Protein AF-A0AAD8QAE3-F1 (afdb_monomer)

Sequence (260 aa):
MALEFMAIVALFGLAMLAPTPQSHESDNFNANGDCPGKQEYTGQITDVHQPQMAGTPSGSCLHDSDYRRNKPPFKGKVEMRKEEAALNEITTIQSLEGDRFHEDNVCNQCGHFGHWLGDCLFPDDNGYIKGCPIHNAKGHNWDDCPDARNMSLERKILYLILRRRNKPAIQSTQPWIALVKVALQQGSEAYCWGPSVWTREFVLKMTRGPKADHPWLDFNYGRQLISTLPKDPETMDDPGVLVERRLLWNQVHRPFPKET

InterPro domains:
  IPR036875 Zinc finger, CCHC-type superfamily [SSF57756] (101-148)
  IPR059407 Domain of unknown function DUF8363 [PF27939] (104-187)

Radius of gyration: 22.97 Å; Cα contacts (8 Å, |Δi|>4): 376; chains: 1; bounding box: 70×63×57 Å

Solvent-accessible surface area (backbone atoms only — not comparable to full-atom values): 16045 Å² total; per-residue (Å²): 144,87,80,77,72,69,60,77,78,60,74,82,69,82,89,85,89,82,86,84,85,83,88,81,84,86,81,91,80,84,88,85,83,87,84,82,83,91,82,90,84,89,83,86,88,87,83,93,78,87,79,73,84,75,71,80,82,84,67,68,79,61,51,69,28,99,64,69,44,72,56,51,73,47,79,38,32,27,86,70,54,72,72,62,39,60,73,46,42,47,49,62,63,49,60,73,73,45,76,62,44,37,66,84,31,46,11,58,60,37,40,29,35,16,23,36,34,45,65,55,55,56,55,46,94,82,17,22,33,68,27,16,49,51,31,21,28,73,94,44,34,45,80,74,28,68,66,60,68,74,47,53,70,69,58,49,42,40,60,56,36,56,55,16,36,40,23,42,33,67,43,27,73,60,24,67,50,59,56,50,48,53,26,52,76,67,76,45,44,83,73,53,67,54,61,33,38,32,52,43,68,60,40,45,54,42,59,75,43,61,74,93,67,37,62,57,30,62,56,40,69,83,76,56,64,62,82,77,43,72,78,45,81,92,32,56,57,57,57,80,60,47,61,70,39,69,72,48,68,63,53,41,48,76,76,76,80,75,89,126

Foldseek 3Di:
DPPPPVVVVPPPDDDDDDDDDDDDDDDDDDDDDDDDDDDDDDDDDDDDDDDDDDDDPPPWLFDEDCDADLAFLDPTAHDDDQVRQVVLWAALCCLVPNDQQPQQRAQSQRRYGRHYLLQAQDAGSQQARAADSRGSHNVDFLVPDPCNVVDDLLVVLVRQWVSQQLGTGGAAQFQVLVSLVVCVVVVNQVSRDFQTHAASVVSNVQSNDDPVSRCSSHDNHPPDDSVPHDGHPLRGDRSVVNSPDPVSRVSHDDDDPDPD

Secondary structure (DSSP, 8-state):
--SSTTHHHHTT----PPPPP---------------------------------------SSPB-SS--SSSPP-SBPP--HHHHHHT---HHHHHHS-TT-TTPPPTTT--SS--GGG-----TTSSB-SBTTTTBSSS-STT-HHHHH--HHHHHHHHTGGGTTSBPBP-SS-HHHHHHHHHHTT-GGGT-SS-PBPHHHHHHHHHS-GGG-HHHH--TTTS-GGGSPP-GGG-S-HHHHTT-HHHHT----PPPP--

Organism: NCBI:txid681940

pLDDT: mean 79.54, std 26.1, range [28.38, 98.62]

Mean predicted aligned error: 12.38 Å

Structure (mmCIF, N/CA/C/O backbone):
data_AF-A0AAD8QAE3-F1
#
_entry.id   AF-A0AAD8QAE3-F1
#
loop_
_atom_site.group_PDB
_atom_site.id
_atom_site.type_symbol
_atom_site.label_atom_id
_atom_site.label_alt_id
_atom_site.label_comp_id
_atom_site.label_asym_id
_atom_site.label_entity_id
_atom_site.label_seq_id
_atom_site.pdbx_PDB_ins_code
_atom_site.Cartn_x
_atom_site.Cartn_y
_atom_site.Cartn_z
_atom_site.occupancy
_atom_site.B_iso_or_equiv
_atom_site.auth_seq_id
_atom_site.auth_comp_id
_atom_site.auth_asym_id
_atom_site.auth_atom_id
_atom_site.pdbx_PDB_model_num
ATOM 1 N N . MET A 1 1 ? -24.356 19.878 8.132 1.00 42.94 1 MET A N 1
ATOM 2 C CA . MET A 1 1 ? -23.189 19.657 7.248 1.00 42.94 1 MET A CA 1
ATOM 3 C C . MET A 1 1 ? -23.006 18.159 6.992 1.00 42.94 1 MET A C 1
ATOM 5 O O . MET A 1 1 ? -22.024 17.585 7.428 1.00 42.94 1 MET A O 1
ATOM 9 N N . ALA A 1 2 ? -23.983 17.502 6.356 1.00 39.47 2 ALA A N 1
ATOM 10 C CA . ALA A 1 2 ? -24.020 16.035 6.224 1.00 39.47 2 ALA A CA 1
ATOM 11 C C . ALA A 1 2 ? -24.379 15.562 4.800 1.00 39.47 2 ALA A C 1
ATOM 13 O O . ALA A 1 2 ? -24.783 14.422 4.613 1.00 39.47 2 ALA A O 1
ATOM 14 N N . LEU A 1 3 ? -24.261 16.437 3.794 1.00 32.03 3 LEU A N 1
ATOM 15 C CA . LEU A 1 3 ? -24.772 16.177 2.441 1.00 32.03 3 LEU A CA 1
ATOM 16 C C . LEU A 1 3 ? -23.721 16.252 1.319 1.00 32.03 3 LEU A C 1
ATOM 18 O O . LEU A 1 3 ? -24.066 15.965 0.182 1.00 32.03 3 LEU A O 1
ATOM 22 N N . GLU A 1 4 ? -22.443 16.531 1.611 1.00 35.75 4 GLU A N 1
ATOM 23 C CA . GLU A 1 4 ? -21.390 16.578 0.572 1.00 35.75 4 GLU A CA 1
ATOM 24 C C . GLU A 1 4 ? -20.470 15.343 0.506 1.00 35.75 4 GLU A C 1
ATOM 26 O O . GLU A 1 4 ? -19.768 15.162 -0.482 1.00 35.75 4 GLU A O 1
ATOM 31 N N . PHE A 1 5 ? -20.494 14.428 1.484 1.00 41.38 5 PHE A N 1
ATOM 32 C CA . PHE A 1 5 ? -19.512 13.325 1.534 1.00 41.38 5 PHE A CA 1
ATOM 33 C C . PHE A 1 5 ? -19.960 11.986 0.924 1.00 41.38 5 PHE A C 1
ATOM 35 O O . PHE A 1 5 ? -19.138 11.090 0.743 1.00 41.38 5 PHE A O 1
ATOM 42 N N . MET A 1 6 ? -21.225 11.852 0.512 1.00 35.34 6 MET A N 1
ATOM 43 C CA . MET A 1 6 ? -21.704 10.650 -0.195 1.00 35.34 6 MET A CA 1
ATOM 44 C C . MET A 1 6 ? -21.197 10.552 -1.649 1.00 35.34 6 MET A C 1
ATOM 46 O O . MET A 1 6 ? -21.308 9.496 -2.270 1.00 35.34 6 MET A O 1
ATOM 50 N N . ALA A 1 7 ? -20.582 11.609 -2.193 1.00 34.00 7 ALA A N 1
ATOM 51 C CA . ALA A 1 7 ? -20.096 11.624 -3.574 1.00 34.00 7 ALA A CA 1
ATOM 52 C C . ALA A 1 7 ? -18.845 10.752 -3.809 1.00 34.00 7 ALA A C 1
ATOM 54 O O . ALA A 1 7 ? -18.630 10.284 -4.924 1.00 34.00 7 ALA A O 1
ATOM 55 N N . ILE A 1 8 ? -18.038 10.462 -2.780 1.00 38.78 8 ILE A N 1
ATOM 56 C CA . ILE A 1 8 ? -16.779 9.710 -2.961 1.00 38.78 8 ILE A CA 1
ATOM 57 C C . ILE A 1 8 ? -17.012 8.190 -3.027 1.00 38.78 8 ILE A C 1
ATOM 59 O O . ILE A 1 8 ? -16.228 7.471 -3.644 1.00 38.78 8 ILE A O 1
ATOM 63 N N . VAL A 1 9 ? -18.118 7.684 -2.472 1.00 39.97 9 VAL A N 1
ATOM 64 C CA . VAL A 1 9 ? -18.441 6.243 -2.512 1.00 39.97 9 VAL A CA 1
ATOM 65 C C . VAL A 1 9 ? -19.241 5.866 -3.771 1.00 39.97 9 VAL A C 1
ATOM 67 O O . VAL A 1 9 ? -19.164 4.727 -4.223 1.00 39.97 9 VAL A O 1
ATOM 70 N N . ALA A 1 10 ? -19.940 6.817 -4.404 1.00 33.44 10 ALA A N 1
ATOM 71 C CA . ALA A 1 10 ? -20.790 6.562 -5.574 1.00 33.44 10 ALA A CA 1
ATOM 72 C C . ALA A 1 10 ? -20.100 6.745 -6.947 1.00 33.44 10 ALA A C 1
ATOM 74 O O . ALA A 1 10 ? -20.650 6.318 -7.959 1.00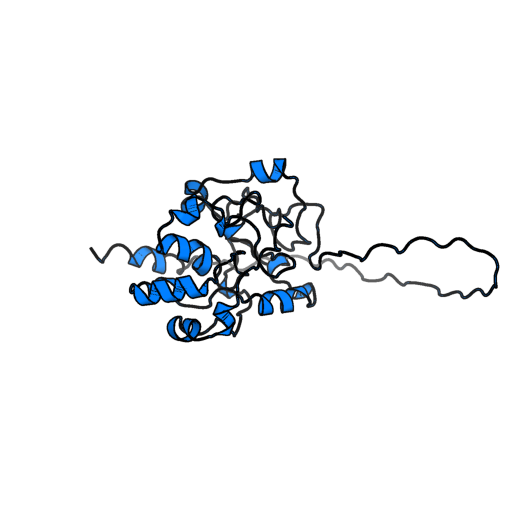 33.44 10 ALA A O 1
ATOM 75 N N . LEU A 1 11 ? -18.896 7.329 -7.018 1.00 35.91 11 LEU A N 1
ATOM 76 C CA . LEU A 1 11 ? -18.216 7.625 -8.294 1.00 35.91 11 LEU A CA 1
ATOM 77 C C . LEU A 1 11 ? -17.369 6.476 -8.879 1.00 35.91 11 LEU A C 1
ATOM 79 O O . LEU A 1 11 ? -16.826 6.622 -9.970 1.00 35.91 11 LEU A O 1
ATOM 83 N N . PHE A 1 12 ? -17.286 5.316 -8.219 1.00 43.34 12 PHE A N 1
ATOM 84 C CA . PHE A 1 12 ? -16.523 4.159 -8.722 1.00 43.34 12 PHE A CA 1
ATOM 85 C C . PHE A 1 12 ? -17.371 3.049 -9.360 1.00 43.34 12 PHE A C 1
ATOM 87 O O . PHE A 1 12 ? -16.855 1.971 -9.654 1.00 43.34 12 PHE A O 1
ATOM 94 N N . GLY A 1 13 ? -18.654 3.292 -9.629 1.00 36.47 13 GLY A N 1
ATOM 95 C CA . GLY A 1 13 ? -19.495 2.291 -10.275 1.00 36.47 13 GLY A CA 1
ATOM 96 C C . GLY A 1 13 ? -20.689 2.878 -11.004 1.00 36.47 13 GLY A C 1
ATOM 97 O O . GLY A 1 13 ? -21.772 2.879 -10.441 1.00 36.47 13 GLY A O 1
ATOM 98 N N . LEU A 1 14 ? -20.509 3.310 -12.258 1.00 31.30 14 LEU A N 1
ATOM 99 C CA . LEU A 1 14 ? -21.490 3.088 -13.329 1.00 31.30 14 LEU A CA 1
ATOM 100 C C . LEU A 1 14 ? -20.904 3.426 -14.720 1.00 31.30 14 LEU A C 1
ATOM 102 O O . LEU A 1 14 ? -20.576 4.570 -15.006 1.00 31.30 14 LEU A O 1
ATOM 106 N N . ALA A 1 15 ? -20.829 2.383 -15.553 1.00 30.94 15 ALA A N 1
ATOM 107 C CA . ALA A 1 15 ? -20.970 2.328 -17.014 1.00 30.94 15 ALA A CA 1
ATOM 108 C C . ALA A 1 15 ? -20.161 3.272 -17.934 1.00 30.94 15 ALA A C 1
ATOM 110 O O . ALA A 1 15 ? -20.470 4.450 -18.047 1.00 30.94 15 ALA A O 1
ATOM 111 N N . MET A 1 16 ? -19.313 2.676 -18.787 1.00 32.19 16 MET A N 1
ATOM 112 C CA . MET A 1 16 ? -19.368 2.923 -20.237 1.00 32.19 16 MET A CA 1
ATOM 113 C C . MET A 1 16 ? -19.104 1.624 -21.014 1.00 32.19 16 MET A C 1
ATOM 115 O O . MET A 1 16 ? -18.322 0.768 -20.604 1.00 32.19 16 MET A O 1
ATOM 119 N N . LEU A 1 17 ? -19.855 1.483 -22.101 1.00 31.64 17 LEU A N 1
ATOM 120 C CA . LEU A 1 17 ? -20.087 0.291 -22.911 1.00 31.64 17 LEU A CA 1
ATOM 121 C C . LEU A 1 17 ? -18.854 -0.124 -23.731 1.00 31.64 17 LEU A C 1
ATOM 123 O O . LEU A 1 17 ? -18.167 0.721 -24.298 1.00 31.64 17 LEU A O 1
ATOM 127 N N . ALA A 1 18 ? -18.628 -1.433 -23.853 1.00 32.09 18 ALA A N 1
ATOM 128 C CA . ALA A 1 18 ? -17.660 -2.012 -24.782 1.00 32.09 18 ALA A CA 1
ATOM 129 C C . ALA A 1 18 ? -18.353 -2.416 -26.100 1.00 32.09 18 ALA A C 1
ATOM 131 O O . ALA A 1 18 ? -19.417 -3.039 -26.041 1.00 32.09 18 ALA A O 1
ATOM 132 N N . PRO A 1 19 ? -17.764 -2.141 -27.278 1.00 31.33 19 PRO A N 1
ATOM 133 C CA . PRO A 1 19 ? -18.126 -2.812 -28.518 1.00 31.33 19 PRO A CA 1
ATOM 134 C C . PRO A 1 19 ? -17.344 -4.127 -28.702 1.00 31.33 19 PRO A C 1
ATOM 136 O O . PRO A 1 19 ? -16.163 -4.231 -28.373 1.00 31.33 19 PRO A O 1
ATOM 139 N N . THR A 1 20 ? -18.042 -5.134 -29.226 1.00 31.39 20 THR A N 1
ATOM 140 C CA . THR A 1 20 ? -17.590 -6.491 -29.586 1.00 31.39 20 THR A CA 1
ATOM 141 C C . THR A 1 20 ? -16.784 -6.538 -30.907 1.00 31.39 20 THR A C 1
ATOM 143 O O . THR A 1 20 ? -16.714 -5.534 -31.615 1.00 31.39 20 THR A O 1
ATOM 146 N N . PRO A 1 21 ? -16.116 -7.673 -31.224 1.00 35.31 21 PRO A N 1
ATOM 147 C CA . PRO A 1 21 ? -14.754 -7.696 -31.762 1.00 35.31 21 PRO A CA 1
ATOM 148 C C . PRO A 1 21 ? -14.669 -7.871 -33.284 1.00 35.31 21 PRO A C 1
ATOM 150 O O . PRO A 1 21 ? -15.588 -8.382 -33.921 1.00 35.31 21 PRO A O 1
ATOM 153 N N . GLN A 1 22 ? -13.494 -7.562 -33.839 1.00 28.38 22 GLN A N 1
ATOM 154 C CA . GLN A 1 22 ? -13.044 -8.106 -35.119 1.00 28.38 22 GLN A CA 1
ATOM 155 C C . GLN A 1 22 ? -11.894 -9.094 -34.893 1.00 28.38 22 GLN A C 1
ATOM 157 O O . GLN A 1 22 ? -10.892 -8.794 -34.248 1.00 28.38 22 GLN A O 1
ATOM 162 N N . SER A 1 23 ? -12.115 -10.296 -35.415 1.00 33.16 23 SER A N 1
ATOM 163 C CA . SER A 1 23 ? -11.164 -11.378 -35.655 1.00 33.16 23 SER A CA 1
ATOM 164 C C . SER A 1 23 ? -9.953 -10.913 -36.463 1.00 33.16 23 SER A C 1
ATOM 166 O O . SER A 1 23 ? -10.143 -10.123 -37.378 1.00 33.16 23 SER A O 1
ATOM 168 N N . HIS A 1 24 ? -8.767 -11.477 -36.218 1.00 30.77 24 HIS A N 1
ATOM 169 C CA . HIS A 1 24 ? -7.988 -12.169 -37.253 1.00 30.77 24 HIS A CA 1
ATOM 170 C C . HIS A 1 24 ? -6.767 -12.897 -36.654 1.00 30.77 24 HIS A C 1
ATOM 172 O O . HIS A 1 24 ? -6.062 -12.376 -35.798 1.00 30.77 24 HIS A O 1
ATOM 178 N N . GLU A 1 25 ? -6.618 -14.122 -37.152 1.00 28.84 25 GLU A N 1
ATOM 179 C CA . GLU A 1 25 ? -5.420 -14.940 -37.363 1.00 28.84 25 GLU A CA 1
ATOM 180 C C . GLU A 1 25 ? -4.505 -15.376 -36.203 1.00 28.84 25 GLU A C 1
ATOM 182 O O . GLU A 1 25 ? -3.774 -14.635 -35.554 1.00 28.84 25 GLU A O 1
ATOM 187 N N . SER A 1 26 ? -4.553 -16.699 -36.046 1.00 32.75 26 SER A N 1
ATOM 188 C CA . SER A 1 26 ? -3.568 -17.626 -35.516 1.00 32.75 26 SER A CA 1
ATOM 189 C C . SER A 1 26 ? -2.172 -17.454 -36.104 1.00 32.75 26 SER A C 1
ATOM 191 O O . SER A 1 26 ? -2.056 -17.360 -37.320 1.00 32.75 26 SER A O 1
ATOM 193 N N . ASP A 1 27 ? -1.147 -17.653 -35.274 1.00 29.70 27 ASP A N 1
ATOM 194 C CA . ASP A 1 27 ? 0.069 -18.327 -35.721 1.00 29.70 27 ASP A CA 1
ATOM 195 C C . ASP A 1 27 ? 0.641 -19.238 -34.630 1.00 29.70 27 ASP A C 1
ATOM 197 O O . ASP A 1 27 ? 0.889 -18.849 -33.486 1.00 29.70 27 ASP A O 1
ATOM 201 N N . ASN A 1 28 ? 0.795 -20.498 -35.033 1.00 31.45 28 ASN A N 1
ATOM 202 C CA . ASN A 1 28 ? 1.407 -21.600 -34.312 1.00 31.45 28 ASN A CA 1
ATOM 203 C C . ASN A 1 28 ? 2.902 -21.345 -34.104 1.00 31.45 28 ASN A C 1
ATOM 205 O O . ASN A 1 28 ? 3.610 -21.085 -35.073 1.00 31.45 28 ASN A O 1
ATOM 209 N N . PHE A 1 29 ? 3.419 -21.591 -32.898 1.00 33.22 29 PHE A N 1
ATOM 210 C CA . PHE A 1 29 ? 4.825 -21.962 -32.745 1.00 33.22 29 PHE A CA 1
ATOM 211 C C . PHE A 1 29 ? 4.981 -23.204 -31.871 1.00 33.22 29 PHE A C 1
ATOM 213 O O . PHE A 1 29 ? 4.569 -23.256 -30.714 1.00 33.22 29 PHE A O 1
ATOM 220 N N . ASN A 1 30 ? 5.567 -24.213 -32.516 1.00 32.50 30 ASN A N 1
ATOM 221 C CA . ASN A 1 30 ? 5.866 -25.545 -32.025 1.00 32.50 30 ASN A CA 1
ATOM 222 C C . ASN A 1 30 ? 6.784 -25.527 -30.800 1.00 32.50 30 ASN A C 1
ATOM 224 O O . ASN A 1 30 ? 7.840 -24.894 -30.799 1.00 32.50 30 ASN A O 1
ATOM 228 N N . ALA A 1 31 ? 6.414 -26.339 -29.815 1.00 32.34 31 ALA A N 1
ATOM 229 C CA . ALA A 1 31 ? 7.330 -26.914 -28.848 1.00 32.34 31 ALA A CA 1
ATOM 230 C C . ALA A 1 31 ? 8.104 -28.053 -29.526 1.00 32.34 31 ALA A C 1
ATOM 232 O O . ALA A 1 31 ? 7.476 -28.929 -30.108 1.00 32.34 31 ALA A O 1
ATOM 233 N N . ASN A 1 32 ? 9.437 -28.020 -29.468 1.00 30.97 32 ASN A N 1
ATOM 234 C CA . ASN A 1 32 ? 10.327 -29.183 -29.546 1.00 30.97 32 ASN A CA 1
ATOM 235 C C . ASN A 1 32 ? 11.740 -28.732 -29.156 1.00 30.97 32 ASN A C 1
ATOM 237 O O . ASN A 1 32 ? 12.295 -27.810 -29.749 1.00 30.97 32 ASN A O 1
ATOM 241 N N . GLY A 1 33 ? 12.305 -29.376 -28.142 1.00 29.34 33 GLY A N 1
ATOM 242 C CA . GLY A 1 33 ? 13.634 -29.084 -27.619 1.00 29.34 33 GLY A CA 1
ATOM 243 C C . GLY A 1 33 ? 14.070 -30.189 -26.671 1.00 29.34 33 GLY A C 1
ATOM 244 O O . GLY A 1 33 ? 14.115 -29.988 -25.461 1.00 29.34 33 GLY A O 1
ATOM 245 N N . ASP A 1 34 ? 14.305 -31.364 -27.250 1.00 29.42 34 ASP A N 1
ATOM 246 C CA . ASP A 1 34 ? 14.853 -32.556 -26.612 1.00 29.42 34 ASP A CA 1
ATOM 247 C C . ASP A 1 34 ? 16.239 -32.303 -25.994 1.00 29.42 34 ASP A C 1
ATOM 249 O O . ASP A 1 34 ? 17.143 -31.760 -26.631 1.00 29.42 34 ASP A O 1
ATOM 253 N N . CYS A 1 35 ? 16.419 -32.768 -24.757 1.00 32.09 35 CYS A N 1
ATOM 254 C CA . CYS A 1 35 ? 17.714 -32.905 -24.089 1.00 32.09 35 CYS A CA 1
ATOM 255 C C . CYS A 1 35 ? 18.322 -34.287 -24.389 1.00 32.09 35 CYS A C 1
ATOM 257 O O . CYS A 1 35 ? 17.655 -35.288 -24.110 1.00 32.09 35 CYS A O 1
ATOM 259 N N . PRO A 1 36 ? 19.596 -34.401 -24.815 1.00 35.41 36 PRO A N 1
ATOM 260 C CA . PRO A 1 36 ? 20.287 -35.683 -24.819 1.00 35.41 36 PRO A CA 1
ATOM 261 C C . PRO A 1 36 ? 21.361 -35.788 -23.723 1.00 35.41 36 PRO A C 1
ATOM 263 O O . PRO A 1 36 ? 22.142 -34.870 -23.493 1.00 35.41 36 PRO A O 1
ATOM 266 N N . GLY A 1 37 ? 21.454 -36.989 -23.142 1.00 30.06 37 GLY A N 1
ATOM 267 C CA . GLY A 1 37 ? 22.746 -37.642 -22.901 1.00 30.06 37 GLY A CA 1
ATOM 268 C C . GLY A 1 37 ? 23.333 -37.578 -21.492 1.00 30.06 37 GLY A C 1
ATOM 269 O O . GLY A 1 37 ? 24.152 -36.721 -21.186 1.00 30.06 37 GLY A O 1
ATOM 270 N N . LYS A 1 38 ? 23.015 -38.592 -20.676 1.00 31.30 38 LY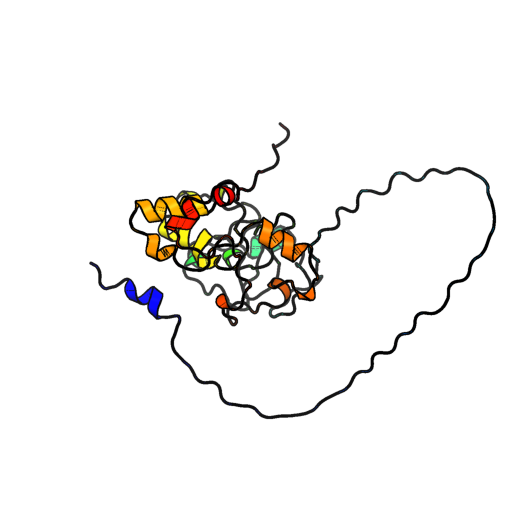S A N 1
ATOM 271 C CA . LYS A 1 38 ? 23.879 -39.068 -19.584 1.00 31.30 38 LYS A CA 1
ATOM 272 C C . LYS A 1 38 ? 25.072 -39.830 -20.175 1.00 31.30 38 LYS A 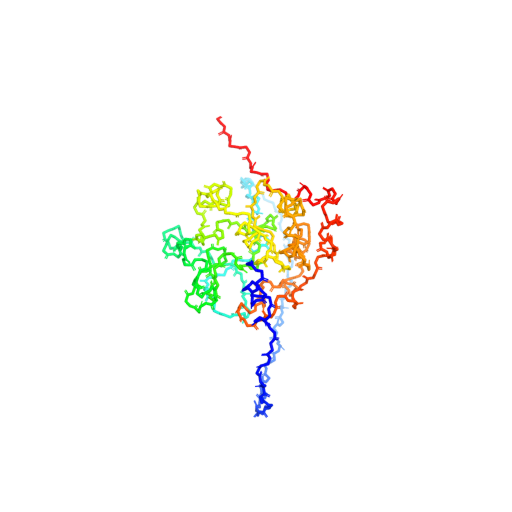C 1
ATOM 274 O O . LYS A 1 38 ? 24.853 -40.727 -20.985 1.00 31.30 38 LYS A O 1
ATOM 279 N N . GLN A 1 39 ? 26.286 -39.564 -19.699 1.00 32.34 39 GLN A N 1
ATOM 280 C CA . GLN A 1 39 ? 27.400 -40.516 -19.747 1.00 32.34 39 GLN A CA 1
ATOM 281 C C . GLN A 1 39 ? 28.150 -40.500 -18.411 1.00 32.34 39 GLN A C 1
ATOM 283 O O . GLN A 1 39 ? 28.575 -39.454 -17.926 1.00 32.34 39 GLN A O 1
ATOM 288 N N . GLU A 1 40 ? 28.252 -41.687 -17.817 1.00 28.39 40 GLU A N 1
ATOM 289 C CA . GLU A 1 40 ? 29.074 -42.015 -16.656 1.00 28.39 40 GLU A CA 1
ATOM 290 C C . GLU A 1 40 ? 30.536 -42.176 -17.090 1.00 28.39 40 GLU A C 1
ATOM 292 O O . GLU A 1 40 ? 30.817 -42.807 -18.110 1.00 28.39 40 GLU A O 1
ATOM 297 N N . TYR A 1 41 ? 31.474 -41.665 -16.290 1.00 29.64 41 TYR A N 1
ATOM 298 C CA . TYR A 1 41 ? 32.867 -42.100 -16.347 1.00 29.64 41 TYR A CA 1
ATOM 299 C C . TYR A 1 41 ? 33.455 -42.169 -14.935 1.00 29.64 41 TYR A C 1
ATOM 301 O O . TYR A 1 41 ? 33.432 -41.205 -14.171 1.00 29.64 41 TYR A O 1
ATOM 309 N N . THR A 1 42 ? 33.948 -43.354 -14.596 1.00 33.91 42 THR A N 1
ATOM 310 C CA . THR A 1 42 ? 34.625 -43.732 -13.353 1.00 33.91 42 THR A CA 1
ATOM 311 C C . THR A 1 42 ? 36.111 -43.367 -13.391 1.00 33.91 42 THR A C 1
ATOM 313 O O . THR A 1 42 ? 36.782 -43.652 -14.381 1.00 33.91 42 THR A O 1
ATOM 316 N N . GLY A 1 43 ? 36.657 -42.849 -12.285 1.00 31.81 43 GLY A N 1
ATOM 317 C CA . GLY A 1 43 ? 38.105 -42.732 -12.062 1.00 31.81 43 GLY A CA 1
ATOM 318 C C . GLY A 1 43 ? 38.442 -42.132 -10.690 1.00 31.81 43 GLY A C 1
ATOM 319 O O . GLY A 1 43 ? 38.012 -41.028 -10.376 1.00 31.81 43 GLY A O 1
ATOM 320 N N . GLN A 1 44 ? 39.176 -42.880 -9.862 1.00 31.55 44 GLN A N 1
ATOM 321 C CA . GLN A 1 44 ? 39.525 -42.574 -8.467 1.00 31.55 44 GLN A CA 1
ATOM 322 C C . GLN A 1 44 ? 40.843 -41.774 -8.307 1.00 31.55 44 GLN A C 1
ATOM 324 O O . GLN A 1 44 ? 41.859 -42.163 -8.867 1.00 31.55 44 GLN A O 1
ATOM 329 N N . ILE A 1 45 ? 40.770 -40.744 -7.443 1.00 33.88 45 ILE A N 1
ATOM 330 C CA . ILE A 1 45 ? 41.658 -40.336 -6.314 1.00 33.88 45 ILE A CA 1
ATOM 331 C C . ILE A 1 45 ? 43.126 -39.912 -6.591 1.00 33.88 45 ILE A C 1
ATOM 333 O O . ILE A 1 45 ? 43.947 -40.754 -6.919 1.00 33.88 45 ILE A O 1
ATOM 337 N N . THR A 1 46 ? 43.475 -38.641 -6.292 1.00 31.20 46 THR A N 1
ATOM 338 C CA . THR A 1 46 ? 44.268 -38.193 -5.102 1.00 31.20 46 THR A CA 1
ATOM 339 C C . THR A 1 46 ? 44.435 -36.657 -5.034 1.00 31.20 46 THR A C 1
ATOM 341 O O . THR A 1 46 ? 44.669 -36.012 -6.049 1.00 31.20 46 THR A O 1
ATOM 344 N N . ASP A 1 47 ? 44.391 -36.150 -3.794 1.00 29.00 47 ASP A N 1
ATOM 345 C CA . ASP A 1 47 ? 44.957 -34.916 -3.207 1.00 29.00 47 ASP A CA 1
ATOM 346 C C . ASP A 1 47 ? 44.287 -33.518 -3.273 1.00 29.00 47 ASP A C 1
ATOM 348 O O . ASP A 1 47 ? 44.409 -32.740 -4.212 1.00 29.00 47 ASP A O 1
ATOM 352 N N . VAL A 1 48 ? 43.660 -33.200 -2.127 1.00 35.38 48 VAL A N 1
ATOM 353 C CA . VAL A 1 48 ? 43.791 -31.999 -1.271 1.00 35.38 48 VAL A CA 1
ATOM 354 C C . VAL A 1 48 ? 43.886 -30.619 -1.943 1.00 35.38 48 VAL A C 1
ATOM 356 O O . VAL A 1 48 ? 44.948 -30.011 -2.063 1.00 35.38 48 VAL A O 1
ATOM 359 N N . HIS A 1 49 ? 42.717 -30.013 -2.136 1.00 31.53 49 HIS A N 1
ATOM 360 C CA . HIS A 1 49 ? 42.499 -28.611 -1.776 1.00 31.53 49 HIS A CA 1
ATOM 361 C C . HIS A 1 49 ? 41.045 -28.457 -1.336 1.00 31.53 49 HIS A C 1
ATOM 363 O O . HIS A 1 49 ? 40.141 -28.811 -2.083 1.00 31.53 49 HIS A O 1
ATOM 369 N N . GLN A 1 50 ? 40.820 -28.001 -0.106 1.00 38.62 50 GLN A N 1
ATOM 370 C CA . GLN A 1 50 ? 39.493 -27.771 0.460 1.00 38.62 50 GLN A CA 1
ATOM 371 C C . GLN A 1 50 ? 39.022 -26.375 0.022 1.00 38.62 50 GLN A C 1
ATOM 373 O O . GLN A 1 50 ? 39.572 -25.390 0.520 1.00 38.62 50 GLN A O 1
ATOM 378 N N . PRO A 1 51 ? 38.038 -26.228 -0.887 1.00 35.31 51 PRO A N 1
ATOM 379 C CA . PRO A 1 51 ? 37.469 -24.928 -1.170 1.00 35.31 51 PRO A CA 1
ATOM 380 C C . PRO A 1 51 ? 36.428 -24.632 -0.098 1.00 35.31 51 PRO A C 1
ATOM 382 O O . PRO A 1 51 ? 35.575 -25.455 0.241 1.00 35.31 51 PRO A O 1
ATOM 385 N N . GLN A 1 52 ? 36.569 -23.433 0.444 1.00 34.72 52 GLN A N 1
ATOM 386 C CA . GLN A 1 52 ? 35.709 -22.789 1.418 1.00 34.72 52 GLN A CA 1
ATOM 387 C C . GLN A 1 52 ? 34.221 -22.988 1.109 1.00 34.72 52 GLN A C 1
ATOM 389 O O . GLN A 1 52 ? 33.794 -22.968 -0.044 1.00 34.72 52 GLN A O 1
ATOM 394 N N . MET A 1 53 ? 33.450 -23.140 2.187 1.00 34.19 53 MET A N 1
ATOM 395 C CA . MET A 1 53 ? 31.990 -23.154 2.209 1.00 34.19 53 MET A CA 1
ATOM 396 C C . MET A 1 53 ? 31.440 -22.037 1.315 1.00 34.19 53 MET A C 1
ATOM 398 O O . MET A 1 53 ? 31.505 -20.858 1.667 1.00 34.19 53 MET A O 1
ATOM 402 N N . ALA A 1 54 ? 30.921 -22.421 0.149 1.00 36.34 54 ALA A N 1
ATOM 403 C CA . ALA A 1 54 ? 30.164 -21.532 -0.710 1.00 36.34 54 ALA A CA 1
ATOM 404 C C . ALA A 1 54 ? 28.952 -21.031 0.082 1.00 36.34 54 ALA A C 1
ATOM 406 O O . ALA A 1 54 ? 28.238 -21.817 0.711 1.00 36.34 54 ALA A O 1
ATOM 407 N N . GLY A 1 55 ? 28.792 -19.708 0.095 1.00 35.62 55 GLY A N 1
ATOM 408 C CA . GLY A 1 55 ? 27.796 -19.007 0.885 1.00 35.62 55 GLY A CA 1
ATOM 409 C C . GLY A 1 55 ? 26.395 -19.581 0.713 1.00 35.62 55 GLY A C 1
ATOM 410 O O . GLY A 1 55 ? 26.006 -20.048 -0.357 1.00 35.62 55 GLY A O 1
ATOM 411 N N . THR A 1 56 ? 25.627 -19.514 1.796 1.00 29.83 56 THR A N 1
ATOM 412 C CA . THR A 1 56 ? 24.173 -19.664 1.775 1.00 29.83 56 THR A CA 1
ATOM 413 C C . THR A 1 56 ? 23.601 -18.932 0.559 1.00 29.83 56 THR A C 1
ATOM 415 O O . THR A 1 56 ? 23.855 -17.729 0.430 1.00 29.83 56 THR A O 1
ATOM 418 N N . PRO A 1 57 ? 22.823 -19.597 -0.316 1.00 36.12 57 PRO A N 1
ATOM 419 C CA . PRO A 1 57 ? 22.079 -18.895 -1.338 1.00 36.12 57 PRO A CA 1
ATOM 420 C C . PRO A 1 57 ? 21.044 -18.046 -0.606 1.00 36.12 57 PRO A C 1
ATOM 422 O O . PRO A 1 57 ? 19.977 -18.521 -0.223 1.00 36.12 57 PRO A O 1
ATOM 425 N N . SER A 1 58 ? 21.366 -16.773 -0.399 1.00 41.19 58 SER A N 1
ATOM 426 C CA . SER A 1 58 ? 20.391 -15.732 -0.089 1.00 41.19 58 SER A CA 1
ATOM 427 C C . SER A 1 58 ? 19.604 -15.428 -1.368 1.00 41.19 58 SER A C 1
ATOM 429 O O . SER A 1 58 ? 19.601 -14.304 -1.860 1.00 41.19 58 SER A O 1
ATOM 431 N N . GLY A 1 59 ? 19.018 -16.461 -1.976 1.00 49.97 59 GLY A N 1
ATOM 432 C CA . GLY A 1 59 ? 18.172 -16.320 -3.147 1.00 49.97 59 GLY A CA 1
ATOM 433 C C . GLY A 1 59 ? 16.850 -15.725 -2.697 1.00 49.97 59 GLY A C 1
ATOM 434 O O . GLY A 1 59 ? 16.096 -16.388 -1.985 1.00 49.97 59 GLY A O 1
ATOM 435 N N . SER A 1 60 ? 16.590 -14.476 -3.084 1.00 63.94 60 SER A N 1
ATOM 436 C CA . SER A 1 60 ? 15.262 -13.873 -2.966 1.00 63.94 60 SER A CA 1
ATOM 437 C C . SER A 1 60 ? 14.224 -14.842 -3.541 1.00 63.94 60 SER A C 1
ATOM 439 O O . SER A 1 60 ? 14.404 -15.401 -4.627 1.00 63.94 60 SER A O 1
ATOM 441 N N . CYS A 1 61 ? 13.134 -15.067 -2.805 1.00 62.31 61 CYS A N 1
ATOM 442 C CA . CYS A 1 61 ? 12.023 -15.884 -3.301 1.00 62.31 61 CYS A CA 1
ATOM 443 C C . CYS A 1 61 ? 11.225 -15.153 -4.392 1.00 62.31 61 CYS A C 1
ATOM 445 O O . CYS A 1 61 ? 10.452 -15.763 -5.130 1.00 62.31 61 CYS A O 1
ATOM 447 N N . LEU A 1 62 ? 11.452 -13.846 -4.512 1.00 67.00 62 LEU A N 1
ATOM 448 C CA . LEU A 1 62 ? 10.909 -12.978 -5.536 1.00 67.00 62 LEU A CA 1
ATOM 449 C C . LEU A 1 62 ? 11.921 -12.831 -6.672 1.00 67.00 62 LEU A C 1
ATOM 451 O O . LEU A 1 62 ? 13.120 -12.694 -6.444 1.00 67.00 62 LEU A O 1
ATOM 455 N N . HIS A 1 63 ? 11.435 -12.866 -7.906 1.00 75.25 63 HIS A N 1
ATOM 456 C CA . HIS A 1 63 ? 12.297 -12.735 -9.078 1.00 75.25 63 HIS A CA 1
ATOM 457 C C . HIS A 1 63 ? 12.700 -11.291 -9.302 1.00 75.25 63 HIS A C 1
ATOM 459 O O . HIS A 1 63 ? 11.869 -10.397 -9.135 1.00 75.25 63 HIS A O 1
ATOM 465 N N . ASP A 1 64 ? 13.925 -11.105 -9.773 1.00 79.12 64 ASP A N 1
ATOM 466 C CA . ASP A 1 64 ? 14.390 -9.847 -10.335 1.00 79.12 64 ASP A CA 1
ATOM 467 C C . ASP A 1 64 ? 14.245 -9.867 -11.867 1.00 79.12 64 ASP A C 1
ATOM 469 O O . ASP A 1 64 ? 14.134 -10.924 -12.497 1.00 79.12 64 ASP A O 1
ATOM 473 N N . SER A 1 65 ? 14.162 -8.685 -12.466 1.00 83.75 65 SER A N 1
ATOM 474 C CA . SER A 1 65 ? 13.978 -8.449 -13.896 1.00 83.75 65 SER A CA 1
ATOM 475 C C . SER A 1 65 ? 14.844 -7.275 -14.330 1.00 83.75 65 SER A C 1
ATOM 477 O O . SER A 1 65 ? 14.809 -6.216 -13.708 1.00 83.75 65 SER A O 1
ATOM 479 N N . ASP A 1 66 ? 15.532 -7.423 -15.460 1.00 81.88 66 ASP A N 1
ATOM 480 C CA . ASP A 1 66 ? 16.483 -6.415 -15.951 1.00 81.88 66 ASP A CA 1
ATOM 481 C C . ASP A 1 66 ? 15.811 -5.175 -16.561 1.00 81.88 66 ASP A C 1
ATOM 483 O O . ASP A 1 66 ? 16.470 -4.186 -16.873 1.00 81.88 66 ASP A O 1
ATOM 487 N N . TYR A 1 67 ? 14.494 -5.216 -16.783 1.00 87.69 67 TYR A N 1
ATOM 488 C CA . TYR A 1 67 ? 13.773 -4.144 -17.463 1.00 87.69 67 TYR A CA 1
ATOM 489 C C . TYR A 1 67 ? 12.412 -3.833 -16.854 1.00 87.69 67 TYR A C 1
ATOM 491 O O . TYR A 1 67 ? 11.656 -4.709 -16.415 1.00 87.69 67 TYR A O 1
ATOM 499 N N . ARG A 1 68 ? 12.089 -2.538 -16.897 1.00 93.31 68 ARG A N 1
ATOM 500 C CA . ARG A 1 68 ? 10.805 -1.978 -16.485 1.00 93.31 68 ARG A CA 1
ATOM 501 C C . ARG A 1 68 ? 9.733 -2.259 -17.527 1.00 93.31 68 ARG A C 1
ATOM 503 O O . ARG A 1 68 ? 9.988 -2.276 -18.727 1.00 93.31 68 ARG A O 1
ATOM 510 N N . ARG A 1 69 ? 8.509 -2.462 -17.052 1.00 93.88 69 ARG A N 1
ATOM 511 C CA . ARG A 1 69 ? 7.323 -2.696 -17.874 1.00 93.88 69 ARG A CA 1
ATOM 512 C C . ARG A 1 69 ? 6.218 -1.755 -17.419 1.00 93.88 69 ARG A C 1
ATOM 514 O O . ARG A 1 69 ? 6.142 -1.422 -16.240 1.00 93.88 69 ARG A O 1
ATOM 521 N N . ASN A 1 70 ? 5.369 -1.362 -18.357 1.00 92.00 70 ASN A N 1
ATOM 522 C CA . ASN A 1 70 ? 4.167 -0.560 -18.120 1.00 92.00 70 ASN A CA 1
ATOM 523 C C . ASN A 1 70 ? 2.881 -1.395 -18.096 1.00 92.00 70 ASN A C 1
ATOM 525 O O . ASN A 1 70 ? 1.816 -0.877 -17.782 1.00 92.00 70 ASN A O 1
ATOM 529 N N . LYS A 1 71 ? 2.971 -2.691 -18.412 1.00 92.12 71 LYS A N 1
ATOM 530 C CA . LYS A 1 71 ? 1.853 -3.631 -18.365 1.00 92.12 71 LYS A CA 1
ATOM 531 C C . LYS A 1 71 ? 2.327 -5.052 -18.043 1.00 92.12 71 LYS A C 1
ATOM 533 O O . LYS A 1 71 ? 3.479 -5.385 -18.354 1.00 92.12 71 LYS A O 1
ATOM 538 N N . PRO A 1 72 ? 1.452 -5.886 -17.457 1.00 91.69 72 PRO A N 1
ATOM 539 C CA . PRO A 1 72 ? 1.728 -7.302 -17.257 1.00 91.69 72 PRO A CA 1
ATOM 540 C C . PRO A 1 72 ? 1.918 -8.061 -18.592 1.00 91.69 72 PRO A C 1
ATOM 542 O O . PRO A 1 72 ? 1.515 -7.562 -19.649 1.00 91.69 72 PRO A O 1
ATOM 545 N N . PRO A 1 73 ? 2.527 -9.262 -18.573 1.00 93.25 73 PRO A N 1
ATOM 546 C CA . PRO A 1 73 ? 3.071 -9.922 -17.388 1.00 93.25 73 PRO A CA 1
ATOM 547 C C . PRO A 1 73 ? 4.356 -9.236 -16.912 1.00 93.25 73 PRO A C 1
ATOM 549 O O . PRO A 1 73 ? 5.263 -8.954 -17.699 1.00 93.25 73 PRO A O 1
ATOM 552 N N . PHE A 1 74 ? 4.448 -8.948 -15.624 1.00 92.56 74 PHE A N 1
ATOM 553 C CA . PHE A 1 74 ? 5.676 -8.544 -14.960 1.00 92.56 74 PHE A CA 1
ATOM 554 C C . PHE A 1 74 ? 6.523 -9.799 -14.729 1.00 92.56 74 PHE A C 1
ATOM 556 O O . PHE A 1 74 ? 5.996 -10.853 -14.391 1.00 92.56 74 PHE A O 1
ATOM 563 N N . LYS A 1 75 ? 7.836 -9.728 -14.971 1.00 89.69 75 LYS A N 1
ATOM 564 C CA . LYS A 1 75 ? 8.729 -10.899 -14.848 1.00 89.69 75 LYS A CA 1
ATOM 565 C C . LYS A 1 75 ? 9.410 -11.006 -13.482 1.00 89.69 75 LYS A C 1
ATOM 567 O O . LYS A 1 75 ? 9.987 -12.042 -13.169 1.00 89.69 75 LYS A O 1
ATOM 572 N N . GLY A 1 76 ? 9.341 -9.944 -12.689 1.00 92.88 76 GLY A N 1
ATOM 573 C CA . GLY A 1 76 ? 10.089 -9.779 -11.453 1.00 92.88 76 GLY A CA 1
ATOM 574 C C . GLY A 1 76 ? 10.135 -8.309 -11.054 1.00 92.88 76 GLY A C 1
ATOM 575 O O . GLY A 1 76 ? 9.630 -7.463 -11.787 1.00 92.88 76 GLY A O 1
ATOM 576 N N . LYS A 1 77 ? 10.746 -7.997 -9.915 1.00 94.06 77 LYS A N 1
ATOM 577 C CA . LYS A 1 77 ? 11.065 -6.620 -9.539 1.00 94.06 77 LYS A CA 1
ATOM 578 C C . LYS A 1 77 ? 12.228 -6.110 -10.371 1.00 94.06 77 LYS A C 1
ATOM 580 O O . LYS A 1 77 ? 13.137 -6.857 -10.697 1.00 94.06 77 LYS A O 1
ATOM 585 N N . VAL A 1 78 ? 12.220 -4.824 -10.677 1.00 94.88 78 VAL A N 1
ATOM 586 C CA . VAL A 1 78 ? 13.378 -4.163 -11.272 1.00 94.88 78 VAL A CA 1
ATOM 587 C C . VAL A 1 78 ? 14.216 -3.585 -10.152 1.00 94.88 78 VAL A C 1
ATOM 589 O O . VAL A 1 78 ? 13.719 -2.797 -9.339 1.00 94.88 78 VAL A O 1
ATOM 592 N N . GLU A 1 79 ? 15.478 -3.998 -10.099 1.00 90.94 79 GLU A N 1
ATOM 593 C CA . GLU A 1 79 ? 16.441 -3.406 -9.185 1.00 90.94 79 GLU A CA 1
ATOM 594 C C . GLU A 1 79 ? 16.657 -1.937 -9.560 1.00 90.94 79 GLU A C 1
ATOM 596 O O . GLU A 1 79 ? 16.780 -1.580 -10.731 1.00 90.94 79 GLU A O 1
ATOM 601 N N . MET A 1 80 ? 16.660 -1.069 -8.552 1.00 91.50 80 MET A N 1
ATOM 602 C CA . MET A 1 80 ? 16.769 0.369 -8.744 1.00 91.50 80 MET A CA 1
ATOM 603 C C . MET A 1 80 ? 17.870 0.918 -7.853 1.00 91.50 80 MET A C 1
ATOM 605 O O . MET A 1 80 ? 17.894 0.649 -6.647 1.00 91.50 80 MET A O 1
ATOM 609 N N . ARG A 1 81 ? 18.763 1.720 -8.441 1.00 92.56 81 ARG A N 1
ATOM 610 C CA . ARG A 1 81 ? 19.798 2.423 -7.676 1.00 92.56 81 ARG A CA 1
ATOM 611 C C . ARG A 1 81 ? 19.163 3.467 -6.760 1.00 92.56 81 ARG A C 1
ATOM 613 O O . ARG A 1 81 ? 18.075 3.969 -7.035 1.00 92.56 81 ARG A O 1
ATOM 620 N N . LYS A 1 82 ? 19.847 3.820 -5.671 1.00 93.75 82 LYS A N 1
ATOM 621 C CA . LYS A 1 82 ? 19.326 4.777 -4.680 1.00 93.75 82 LYS A CA 1
ATOM 622 C C . LYS A 1 82 ? 19.049 6.150 -5.291 1.00 93.75 82 LYS A C 1
ATOM 624 O O . LYS A 1 82 ? 18.028 6.752 -4.985 1.00 93.75 82 LYS A O 1
ATOM 629 N N . GLU A 1 83 ? 19.929 6.612 -6.172 1.00 95.06 83 GLU A N 1
ATOM 630 C CA . GLU A 1 83 ? 19.817 7.906 -6.847 1.00 95.06 83 GLU A CA 1
ATOM 631 C C . GLU A 1 83 ? 18.612 7.920 -7.790 1.00 95.06 83 GLU A C 1
ATOM 633 O O . GLU A 1 83 ? 17.854 8.881 -7.833 1.00 95.06 83 GLU A O 1
ATOM 638 N N . GLU A 1 84 ? 18.398 6.816 -8.503 1.00 94.12 84 GLU A N 1
ATOM 639 C CA . GLU A 1 84 ? 17.249 6.633 -9.386 1.00 94.12 84 GLU A CA 1
ATOM 640 C C . GLU A 1 84 ? 15.938 6.546 -8.599 1.00 94.12 84 GLU A C 1
ATOM 642 O O . GLU A 1 84 ? 14.946 7.141 -9.009 1.00 94.12 84 GLU A O 1
ATOM 647 N N . ALA A 1 85 ? 15.931 5.866 -7.448 1.00 95.38 85 ALA A N 1
ATOM 648 C CA . ALA A 1 85 ? 14.774 5.825 -6.560 1.00 95.38 85 ALA A CA 1
ATOM 649 C C . ALA A 1 85 ? 14.419 7.219 -6.031 1.00 95.38 85 ALA A C 1
ATOM 651 O O . ALA A 1 85 ? 13.244 7.582 -6.050 1.00 95.38 85 ALA A O 1
ATOM 652 N N . ALA A 1 86 ? 15.415 8.021 -5.644 1.00 96.25 86 ALA A N 1
ATOM 653 C CA . ALA A 1 86 ? 15.202 9.389 -5.175 1.00 96.25 86 ALA A CA 1
ATOM 654 C C . ALA A 1 86 ? 14.520 10.280 -6.232 1.00 96.25 86 ALA A C 1
ATOM 656 O O . ALA A 1 86 ? 13.682 11.105 -5.884 1.00 96.25 86 ALA A O 1
ATOM 657 N N . LEU A 1 87 ? 14.813 10.079 -7.524 1.00 96.81 87 LEU A N 1
ATOM 658 C CA . LEU A 1 87 ? 14.161 10.817 -8.617 1.00 96.81 87 LEU A CA 1
ATOM 659 C C . LEU A 1 87 ? 12.673 10.476 -8.792 1.00 96.81 87 LEU A C 1
ATOM 661 O O . LEU A 1 87 ? 11.938 11.272 -9.369 1.00 96.81 87 LEU A O 1
ATOM 665 N N . ASN A 1 88 ? 12.228 9.312 -8.309 1.00 97.56 88 ASN A N 1
ATOM 666 C CA . ASN A 1 88 ? 10.829 8.878 -8.397 1.00 97.56 88 ASN A CA 1
ATOM 667 C C . ASN A 1 88 ? 10.039 9.170 -7.111 1.00 97.56 88 ASN A C 1
ATOM 669 O O . ASN A 1 88 ? 8.863 8.806 -7.024 1.00 97.56 88 ASN A O 1
ATOM 673 N N . GLU A 1 89 ? 10.665 9.763 -6.092 1.00 98.25 89 GLU A N 1
ATOM 674 C CA . GLU A 1 89 ? 9.952 10.183 -4.890 1.00 98.25 89 GLU A CA 1
ATOM 675 C C . GLU A 1 89 ? 8.970 11.312 -5.213 1.00 98.25 89 GLU A C 1
ATOM 677 O O . GLU A 1 89 ? 9.183 12.137 -6.101 1.00 98.25 89 GLU A O 1
ATOM 682 N N . ILE A 1 90 ? 7.863 11.333 -4.482 1.00 98.56 90 ILE A N 1
ATOM 683 C CA . ILE A 1 90 ? 6.777 12.291 -4.674 1.00 98.56 90 ILE A CA 1
ATOM 684 C C . ILE A 1 90 ? 6.465 13.003 -3.365 1.00 98.56 90 ILE A C 1
ATOM 686 O O . ILE A 1 90 ? 6.750 12.517 -2.272 1.00 98.56 90 ILE A O 1
ATOM 690 N N . THR A 1 91 ? 5.818 14.153 -3.472 1.00 98.25 91 THR A N 1
ATOM 691 C CA . THR A 1 91 ? 5.290 14.882 -2.318 1.00 98.25 91 THR A CA 1
ATOM 692 C C . THR A 1 91 ? 3.980 14.269 -1.817 1.00 98.25 91 THR A C 1
ATOM 694 O O . THR A 1 91 ? 3.248 13.603 -2.554 1.00 98.25 91 THR A O 1
ATOM 697 N N . THR A 1 92 ? 3.620 14.567 -0.566 1.00 97.62 92 THR A N 1
ATOM 698 C CA . THR A 1 92 ? 2.312 14.201 0.001 1.00 97.62 92 THR A CA 1
ATOM 699 C C . THR A 1 92 ? 1.137 14.708 -0.838 1.00 97.62 92 THR A C 1
ATOM 701 O O . THR A 1 92 ? 0.158 13.982 -1.002 1.00 97.62 92 THR A O 1
ATOM 704 N N . ILE A 1 93 ? 1.235 15.916 -1.406 1.00 97.44 93 ILE A N 1
ATOM 705 C CA . ILE A 1 93 ? 0.181 16.492 -2.257 1.00 97.44 93 ILE A CA 1
ATOM 706 C C . ILE A 1 93 ? 0.023 15.659 -3.531 1.00 97.44 93 ILE A C 1
ATOM 708 O O . ILE A 1 93 ? -1.082 15.211 -3.827 1.00 97.44 93 ILE A O 1
ATOM 712 N N . GLN A 1 94 ? 1.122 15.350 -4.228 1.00 98.00 94 GLN A N 1
ATOM 713 C CA . GLN A 1 94 ? 1.083 14.486 -5.415 1.00 98.00 94 GLN A CA 1
ATOM 714 C C . GLN A 1 94 ? 0.464 13.117 -5.106 1.00 98.00 94 GLN A C 1
ATOM 716 O O . GLN A 1 94 ? -0.354 12.628 -5.875 1.00 98.00 94 GLN A O 1
ATOM 721 N N . SER A 1 95 ? 0.784 12.516 -3.960 1.00 97.31 95 SER A N 1
ATOM 722 C CA . SER A 1 95 ? 0.246 11.204 -3.569 1.00 97.31 95 SER A CA 1
ATOM 723 C C . SER A 1 95 ? -1.249 11.206 -3.215 1.00 97.31 95 SER A C 1
ATOM 725 O O . SER A 1 95 ? -1.948 10.187 -3.348 1.00 97.31 95 SER A O 1
ATOM 727 N N . LEU A 1 96 ? -1.758 12.343 -2.735 1.00 95.69 96 LEU A N 1
ATOM 728 C CA . LEU A 1 96 ? -3.165 12.526 -2.385 1.00 95.69 96 LEU A CA 1
ATOM 729 C C . LEU A 1 96 ? -4.020 12.901 -3.598 1.00 95.69 96 LEU A C 1
ATOM 731 O O . LEU A 1 96 ? -5.115 12.360 -3.737 1.00 95.69 96 LEU A O 1
ATOM 735 N N . GLU A 1 97 ? -3.518 13.799 -4.441 1.00 95.50 97 GLU A N 1
ATOM 736 C CA . GLU A 1 97 ? -4.308 14.505 -5.458 1.00 95.50 97 GLU A CA 1
ATOM 737 C C . GLU A 1 97 ? -3.906 14.153 -6.895 1.00 95.50 97 GLU A C 1
ATOM 739 O O . GLU A 1 97 ? -4.688 14.357 -7.819 1.00 95.50 97 GLU A O 1
ATOM 744 N N . GLY A 1 98 ? -2.701 13.620 -7.098 1.00 95.62 98 GLY A N 1
ATOM 745 C CA . GLY A 1 98 ? -2.203 13.244 -8.416 1.00 95.62 98 GLY A CA 1
ATOM 746 C C . GLY A 1 98 ? -2.850 11.976 -8.971 1.00 95.62 98 GLY A C 1
ATOM 747 O O . GLY A 1 98 ? -3.414 11.154 -8.239 1.00 95.62 98 GLY A O 1
ATOM 748 N N . ASP A 1 99 ? -2.716 11.787 -10.285 1.00 97.00 99 ASP A N 1
ATOM 749 C CA . ASP A 1 99 ? -3.096 10.536 -10.934 1.00 97.00 99 ASP A CA 1
ATOM 750 C C . ASP A 1 99 ? -2.132 9.420 -10.517 1.00 97.00 99 ASP A C 1
ATOM 752 O O . ASP A 1 99 ? -1.016 9.291 -11.020 1.00 97.00 99 ASP A O 1
ATOM 756 N N . ARG A 1 100 ? -2.584 8.594 -9.574 1.00 96.19 100 ARG A N 1
ATOM 757 C CA . ARG A 1 100 ? -1.800 7.498 -8.990 1.00 96.19 100 ARG A CA 1
ATOM 758 C C . ARG A 1 100 ? -1.502 6.375 -9.974 1.00 96.19 100 ARG A C 1
ATOM 760 O O . ARG A 1 100 ? -0.630 5.561 -9.677 1.00 96.19 100 ARG A O 1
ATOM 767 N N . PHE A 1 101 ? -2.197 6.328 -11.111 1.00 97.19 101 PHE A N 1
ATOM 768 C CA . PHE A 1 101 ? -2.049 5.297 -12.136 1.00 97.19 101 PHE A CA 1
ATOM 769 C C . PHE A 1 101 ? -1.573 5.854 -13.483 1.00 97.19 101 PHE A C 1
ATOM 771 O O . PHE A 1 101 ? -1.696 5.173 -14.502 1.00 97.19 101 PHE A O 1
ATOM 778 N N . HIS A 1 102 ? -1.003 7.063 -13.486 1.00 97.12 102 HIS A N 1
ATOM 779 C CA . HIS A 1 102 ? -0.395 7.642 -14.678 1.00 97.12 102 HIS A CA 1
ATOM 780 C C . HIS A 1 102 ? 0.705 6.723 -15.227 1.00 97.12 102 HIS A C 1
ATOM 782 O O . HIS A 1 102 ? 1.470 6.130 -14.461 1.00 97.12 102 HIS A O 1
ATOM 788 N N . GLU A 1 103 ? 0.810 6.606 -16.552 1.00 95.94 103 GLU A N 1
ATOM 789 C CA . GLU A 1 103 ? 1.726 5.658 -17.200 1.00 95.94 103 GLU A CA 1
ATOM 790 C C . GLU A 1 103 ? 3.205 5.936 -16.899 1.00 95.94 103 GLU A C 1
ATOM 792 O O . GLU A 1 103 ? 3.983 4.994 -16.768 1.00 95.94 103 GLU A O 1
ATOM 797 N N . ASP A 1 104 ? 3.566 7.197 -16.668 1.00 96.25 104 ASP A N 1
ATOM 798 C CA . ASP A 1 104 ? 4.930 7.601 -16.296 1.00 96.25 104 ASP A CA 1
ATOM 799 C C . ASP A 1 104 ? 5.273 7.371 -14.815 1.00 96.25 104 ASP A C 1
ATOM 801 O O . ASP A 1 104 ? 6.432 7.500 -14.418 1.00 96.25 104 ASP A O 1
ATOM 805 N N . ASN A 1 105 ? 4.298 7.017 -13.971 1.00 98.06 105 ASN A N 1
ATOM 806 C CA . ASN A 1 105 ? 4.561 6.785 -12.553 1.00 98.06 105 ASN A CA 1
ATOM 807 C C . ASN A 1 105 ? 5.441 5.554 -12.365 1.00 98.06 105 ASN A C 1
ATOM 809 O O . ASN A 1 105 ? 5.047 4.447 -12.724 1.00 98.06 105 ASN A O 1
ATOM 813 N N . VAL A 1 106 ? 6.593 5.725 -11.722 1.00 98.06 106 VAL A N 1
ATOM 814 C CA . VAL A 1 106 ? 7.497 4.625 -11.383 1.00 98.06 106 VAL A CA 1
ATOM 815 C C . VAL A 1 106 ? 7.301 4.220 -9.931 1.00 98.06 106 VAL A C 1
ATOM 817 O O . VAL A 1 106 ? 7.469 5.024 -9.017 1.00 98.06 106 VAL A O 1
ATOM 820 N N . CYS A 1 107 ? 7.035 2.943 -9.689 1.00 98.25 107 CYS A N 1
ATOM 821 C CA . CYS A 1 107 ? 6.921 2.406 -8.342 1.00 98.25 107 CYS A CA 1
ATOM 822 C C . CYS A 1 107 ? 8.299 2.110 -7.735 1.00 98.25 107 CYS A C 1
ATOM 824 O O . CYS A 1 107 ? 9.011 1.231 -8.215 1.00 98.25 107 CYS A O 1
ATOM 826 N N . ASN A 1 108 ? 8.650 2.726 -6.604 1.00 97.44 108 ASN A N 1
ATOM 827 C CA . ASN A 1 108 ? 9.933 2.441 -5.942 1.00 97.44 108 ASN A CA 1
ATOM 828 C C . ASN A 1 108 ? 9.991 1.075 -5.231 1.00 97.44 108 ASN A C 1
ATOM 830 O O . ASN A 1 108 ? 11.071 0.617 -4.850 1.00 97.44 108 ASN A O 1
ATOM 834 N N . GLN A 1 109 ? 8.862 0.372 -5.071 1.00 96.44 109 GLN A N 1
ATOM 835 C CA . GLN A 1 109 ? 8.855 -0.989 -4.522 1.00 96.44 109 GLN A CA 1
ATOM 836 C C . GLN A 1 109 ? 9.242 -2.048 -5.561 1.00 96.44 109 GLN A C 1
ATOM 838 O O . GLN A 1 109 ? 10.103 -2.877 -5.257 1.00 96.44 109 GLN A O 1
ATOM 843 N N . CYS A 1 110 ? 8.611 -2.038 -6.740 1.00 97.06 110 CYS A N 1
ATOM 844 C CA . CYS A 1 110 ? 8.807 -3.058 -7.778 1.00 97.06 110 CYS A CA 1
ATOM 845 C C . CYS A 1 110 ? 9.553 -2.564 -9.024 1.00 97.06 110 CYS A C 1
ATOM 847 O O . CYS A 1 110 ? 9.935 -3.382 -9.851 1.00 97.06 110 CYS A O 1
ATOM 849 N N . GLY A 1 111 ? 9.737 -1.252 -9.180 1.00 96.75 111 GLY A N 1
ATOM 850 C CA . GLY A 1 111 ? 10.436 -0.625 -10.302 1.00 96.75 111 GLY A CA 1
ATOM 851 C C . GLY A 1 111 ? 9.648 -0.556 -11.614 1.00 96.75 111 GLY A C 1
ATOM 852 O O . GLY A 1 111 ? 10.186 -0.110 -12.622 1.00 96.75 111 GLY A O 1
ATOM 853 N N . HIS A 1 112 ? 8.384 -0.980 -11.643 1.00 97.69 112 HIS A N 1
ATOM 854 C CA . HIS A 1 112 ? 7.536 -0.898 -12.836 1.00 97.69 112 HIS A CA 1
ATOM 855 C C . HIS A 1 112 ? 6.767 0.421 -12.941 1.00 97.69 112 HIS A C 1
ATOM 857 O O . HIS A 1 112 ? 6.600 1.138 -11.954 1.00 97.69 112 HIS A O 1
ATOM 863 N N . PHE A 1 113 ? 6.313 0.711 -14.159 1.00 97.44 113 PHE A N 1
ATOM 864 C CA . PHE A 1 113 ? 5.543 1.901 -14.505 1.00 97.44 113 PHE A CA 1
ATOM 865 C C . PHE A 1 113 ? 4.047 1.753 -14.151 1.00 97.44 113 PHE A C 1
ATOM 867 O O . PHE A 1 113 ? 3.582 0.666 -13.787 1.00 97.44 113 PHE A O 1
ATOM 874 N N . GLY A 1 114 ? 3.281 2.838 -14.286 1.00 96.88 114 GLY A N 1
ATOM 875 C CA . GLY A 1 114 ? 1.820 2.846 -14.168 1.00 96.88 114 GLY A CA 1
ATOM 876 C C . GLY A 1 114 ? 1.261 2.884 -12.744 1.00 96.88 114 GLY A C 1
ATOM 877 O O . GLY A 1 114 ? 0.053 2.742 -12.572 1.00 96.88 114 GLY A O 1
ATOM 878 N N . HIS A 1 115 ? 2.101 3.010 -11.709 1.00 98.12 115 HIS A N 1
ATOM 879 C CA . HIS A 1 115 ? 1.647 3.175 -10.323 1.00 98.12 115 HIS A CA 1
ATOM 880 C C . HIS A 1 115 ? 2.764 3.644 -9.382 1.00 98.12 115 HIS A C 1
ATOM 882 O O . HIS A 1 115 ? 3.948 3.492 -9.671 1.00 98.12 115 HIS A O 1
ATOM 888 N N . TRP A 1 116 ? 2.386 4.134 -8.199 1.00 98.38 116 TRP A N 1
ATOM 889 C CA . TRP A 1 116 ? 3.312 4.362 -7.083 1.00 98.38 116 TRP A CA 1
ATOM 890 C C . TRP A 1 116 ? 3.255 3.249 -6.030 1.00 98.38 116 TRP A C 1
ATOM 892 O O . TRP A 1 116 ? 2.328 2.437 -5.978 1.00 98.38 116 TRP A O 1
ATOM 902 N N . LEU A 1 117 ? 4.243 3.244 -5.131 1.00 98.06 117 LEU A N 1
ATOM 903 C CA . LEU A 1 117 ? 4.420 2.264 -4.056 1.00 98.06 117 LEU A CA 1
ATOM 904 C C . LEU A 1 117 ? 3.155 2.022 -3.227 1.00 98.06 117 LEU A C 1
ATOM 906 O O . LEU A 1 117 ? 2.859 0.874 -2.897 1.00 98.06 117 LEU A O 1
ATOM 910 N N . GLY A 1 118 ? 2.379 3.072 -2.934 1.00 97.56 118 GLY A N 1
ATOM 911 C CA . GLY A 1 118 ? 1.134 2.964 -2.166 1.00 97.56 118 GLY A CA 1
ATOM 912 C C . GLY A 1 118 ? 0.095 2.021 -2.785 1.00 97.56 118 GLY A C 1
ATOM 913 O O . GLY A 1 118 ? -0.712 1.434 -2.061 1.00 97.56 118 GLY A O 1
ATOM 914 N N . ASP A 1 119 ? 0.156 1.796 -4.098 1.00 98.00 119 ASP A N 1
ATOM 915 C CA . ASP A 1 119 ? -0.759 0.928 -4.840 1.00 98.00 119 ASP A CA 1
ATOM 916 C C . ASP A 1 119 ? -0.165 -0.425 -5.226 1.00 98.00 119 ASP A C 1
ATOM 918 O O . ASP A 1 119 ? -0.921 -1.319 -5.614 1.00 98.00 119 ASP A O 1
ATOM 922 N N . CYS A 1 120 ? 1.149 -0.590 -5.060 1.00 98.12 120 CYS A N 1
ATOM 923 C CA . CYS A 1 120 ? 1.911 -1.754 -5.500 1.00 98.12 120 CYS A CA 1
ATOM 924 C C . CYS A 1 120 ? 1.389 -3.058 -4.889 1.00 98.12 120 CYS A C 1
ATOM 926 O O . CYS A 1 120 ? 1.106 -3.122 -3.690 1.00 98.12 120 CYS A O 1
ATOM 928 N N . LEU A 1 121 ? 1.290 -4.108 -5.702 1.00 97.69 121 LEU A N 1
ATOM 929 C CA . LEU A 1 121 ? 0.892 -5.448 -5.269 1.00 97.69 121 LEU A CA 1
ATOM 930 C C . LEU A 1 121 ? 2.095 -6.347 -4.943 1.00 97.69 121 LEU A C 1
ATOM 932 O O . LEU A 1 121 ? 1.915 -7.388 -4.326 1.00 97.69 121 LEU A O 1
ATOM 936 N N . PHE A 1 122 ? 3.306 -5.951 -5.346 1.00 97.06 122 PHE A N 1
ATOM 937 C CA . PHE A 1 122 ? 4.507 -6.787 -5.297 1.00 97.06 122 PHE A CA 1
ATOM 938 C C . PHE A 1 122 ? 5.138 -6.783 -3.884 1.00 97.06 122 PHE A C 1
ATOM 940 O O . PHE A 1 122 ? 5.778 -5.789 -3.502 1.00 97.06 122 PHE A O 1
ATOM 947 N N . PRO A 1 123 ? 4.989 -7.863 -3.089 1.00 96.75 123 PRO A N 1
ATOM 948 C CA . PRO A 1 123 ? 5.493 -7.909 -1.716 1.00 96.75 123 PRO A CA 1
ATOM 949 C C . PRO A 1 123 ? 7.022 -7.967 -1.683 1.00 96.75 123 PRO A C 1
ATOM 951 O O . PRO A 1 123 ? 7.659 -8.168 -2.709 1.00 96.75 123 PRO A O 1
ATOM 954 N N . ASP A 1 124 ? 7.635 -7.746 -0.527 1.00 93.81 124 ASP A N 1
ATOM 955 C CA . ASP A 1 124 ? 9.001 -8.146 -0.194 1.00 93.81 124 ASP A CA 1
ATOM 956 C C . ASP A 1 124 ? 9.046 -9.603 0.296 1.00 93.81 124 ASP A C 1
ATOM 958 O O . ASP A 1 124 ? 8.009 -10.258 0.426 1.00 93.81 124 ASP A O 1
ATOM 962 N N . ASP A 1 125 ? 10.244 -10.121 0.574 1.00 91.88 125 ASP A N 1
ATOM 963 C CA . ASP A 1 125 ? 10.420 -11.510 1.030 1.00 91.88 125 ASP A CA 1
ATOM 964 C C . ASP A 1 125 ? 9.755 -11.791 2.390 1.00 91.88 125 ASP A C 1
ATOM 966 O O . ASP A 1 125 ? 9.558 -12.943 2.775 1.00 91.88 125 ASP A O 1
ATOM 970 N N . ASN A 1 126 ? 9.377 -10.741 3.126 1.00 93.12 126 ASN A N 1
ATOM 971 C CA . ASN A 1 126 ? 8.682 -10.851 4.400 1.00 93.12 126 ASN A CA 1
ATOM 972 C C . ASN A 1 126 ? 7.158 -10.791 4.261 1.00 93.12 126 ASN A C 1
ATOM 974 O O . ASN A 1 126 ? 6.477 -10.936 5.279 1.00 93.12 126 ASN A O 1
ATOM 978 N N . GLY A 1 127 ? 6.633 -10.615 3.044 1.00 95.69 127 GLY A N 1
ATOM 979 C CA . GLY A 1 127 ? 5.203 -10.552 2.750 1.00 95.69 127 GLY A CA 1
ATOM 980 C C . GLY A 1 127 ? 4.585 -9.156 2.876 1.00 95.69 127 GLY A C 1
ATOM 981 O O . GLY A 1 127 ? 3.362 -9.045 2.925 1.00 95.69 127 GLY A O 1
ATOM 982 N N . TYR A 1 128 ? 5.395 -8.095 2.924 1.00 97.25 128 TYR A N 1
ATOM 983 C CA . TYR A 1 128 ? 4.940 -6.710 3.087 1.00 97.25 128 TYR A CA 1
ATOM 984 C C . TYR A 1 128 ? 5.312 -5.829 1.890 1.00 97.25 128 TYR A C 1
ATOM 986 O O . TYR A 1 128 ? 6.176 -6.160 1.088 1.00 97.25 128 TYR A O 1
ATOM 994 N N . ILE A 1 129 ? 4.713 -4.646 1.782 1.00 97.81 129 ILE A N 1
ATOM 995 C CA . ILE A 1 129 ? 5.245 -3.568 0.942 1.00 97.81 129 ILE A CA 1
ATOM 996 C C . ILE A 1 129 ? 6.225 -2.745 1.774 1.00 97.81 129 ILE A C 1
ATOM 998 O O . ILE A 1 129 ? 5.842 -2.144 2.778 1.00 97.81 129 ILE A O 1
ATOM 1002 N N . LYS A 1 130 ? 7.486 -2.696 1.347 1.00 95.19 130 LYS A N 1
ATOM 1003 C CA . LYS A 1 130 ? 8.551 -1.964 2.037 1.00 95.19 130 LYS A CA 1
ATOM 1004 C C . LYS A 1 130 ? 8.706 -0.554 1.469 1.00 95.19 130 LYS A C 1
ATOM 1006 O O . LYS A 1 130 ? 8.888 -0.402 0.266 1.00 95.19 130 LYS A O 1
ATOM 1011 N N . GLY A 1 131 ? 8.707 0.451 2.345 1.00 96.06 131 GLY A N 1
ATOM 1012 C CA . GLY A 1 131 ? 8.905 1.865 2.002 1.00 96.06 131 GLY A CA 1
ATOM 1013 C C . GLY A 1 131 ? 7.758 2.763 2.468 1.00 96.06 131 GLY A C 1
ATOM 1014 O O . GLY A 1 131 ? 6.843 2.320 3.164 1.00 96.06 131 GLY A O 1
ATOM 1015 N N . CYS A 1 132 ? 7.816 4.041 2.106 1.00 98.25 132 CYS A N 1
ATOM 1016 C CA . CYS A 1 132 ? 6.796 5.029 2.424 1.00 98.25 132 CYS A CA 1
ATOM 1017 C C . CYS A 1 132 ? 5.765 5.131 1.285 1.00 98.25 132 CYS A C 1
ATOM 1019 O O . CYS A 1 132 ? 6.116 5.569 0.184 1.00 98.25 132 CYS A O 1
ATOM 1021 N N . PRO A 1 133 ? 4.484 4.789 1.525 1.00 98.31 133 PRO A N 1
ATOM 1022 C CA . PRO A 1 133 ? 3.437 4.862 0.502 1.00 98.31 133 PRO A CA 1
ATOM 1023 C C . PRO A 1 133 ? 3.017 6.297 0.167 1.00 98.31 133 PRO A C 1
ATOM 1025 O O . PRO A 1 133 ? 2.409 6.514 -0.878 1.00 98.31 133 PRO A O 1
ATOM 1028 N N . ILE A 1 134 ? 3.339 7.262 1.033 1.00 98.44 134 ILE A N 1
ATOM 1029 C CA . ILE A 1 134 ? 3.041 8.680 0.820 1.00 98.44 134 ILE A CA 1
ATOM 1030 C C . ILE A 1 134 ? 4.037 9.259 -0.182 1.00 98.44 134 ILE A C 1
ATOM 1032 O O . ILE A 1 134 ? 3.622 9.809 -1.190 1.00 98.44 134 ILE A O 1
ATOM 1036 N N . HIS A 1 135 ? 5.336 9.064 0.046 1.00 98.62 135 HIS A N 1
ATOM 1037 C CA . HIS A 1 135 ? 6.385 9.684 -0.769 1.00 98.62 135 HIS A CA 1
ATOM 1038 C C . HIS A 1 135 ? 6.903 8.806 -1.906 1.00 98.62 135 HIS A C 1
ATOM 1040 O O . HIS A 1 135 ? 7.883 9.163 -2.548 1.00 98.62 135 HIS A O 1
ATOM 1046 N N . ASN A 1 136 ? 6.286 7.640 -2.144 1.00 98.50 136 ASN A N 1
ATOM 1047 C CA . ASN A 1 136 ? 6.821 6.630 -3.057 1.00 98.50 136 ASN A CA 1
ATOM 1048 C C . ASN A 1 136 ? 8.309 6.353 -2.765 1.00 98.50 136 ASN A C 1
ATOM 1050 O O . ASN A 1 136 ? 9.102 6.259 -3.682 1.00 98.50 136 ASN A O 1
ATOM 1054 N N . ALA A 1 137 ? 8.717 6.272 -1.497 1.00 97.44 137 ALA A N 1
ATOM 1055 C CA . ALA A 1 137 ? 10.133 6.299 -1.112 1.00 97.44 137 ALA A CA 1
ATOM 1056 C C . ALA A 1 137 ? 10.590 4.982 -0.477 1.00 97.44 137 ALA A C 1
ATOM 1058 O O . ALA A 1 137 ? 9.801 4.285 0.161 1.00 97.44 137 ALA A O 1
ATOM 1059 N N . LYS A 1 138 ? 11.883 4.662 -0.604 1.00 94.06 138 LYS A N 1
ATOM 1060 C CA . LYS A 1 138 ? 12.542 3.565 0.137 1.00 94.06 138 LYS A CA 1
ATOM 1061 C C . LYS A 1 138 ? 13.541 4.052 1.193 1.00 94.06 138 LYS A C 1
ATOM 1063 O O . LYS A 1 138 ? 14.012 3.230 1.978 1.00 94.06 138 LYS A O 1
ATOM 1068 N N . GLY A 1 139 ? 13.848 5.354 1.224 1.00 93.56 139 GLY A N 1
ATOM 1069 C CA . GLY A 1 139 ? 14.746 5.963 2.213 1.00 93.56 139 GLY A CA 1
ATOM 1070 C C . GLY A 1 139 ? 14.182 5.977 3.638 1.00 93.56 139 GLY A C 1
ATOM 1071 O O . GLY A 1 139 ? 14.939 5.887 4.600 1.00 93.56 139 GLY A O 1
ATOM 1072 N N . HIS A 1 140 ? 12.855 6.001 3.773 1.00 95.25 140 HIS A N 1
ATOM 1073 C CA . HIS A 1 140 ? 12.128 5.854 5.033 1.00 95.25 140 HIS A CA 1
ATOM 1074 C C . HIS A 1 140 ? 10.883 4.981 4.832 1.00 95.25 140 HIS A C 1
ATOM 1076 O O . HIS A 1 140 ? 10.408 4.781 3.711 1.00 95.25 140 HIS A O 1
ATOM 1082 N N . ASN A 1 141 ? 10.356 4.433 5.924 1.00 95.56 141 ASN A N 1
ATOM 1083 C CA . ASN A 1 141 ? 9.127 3.638 5.928 1.00 95.56 141 ASN A CA 1
ATOM 1084 C C . ASN A 1 141 ? 7.935 4.474 6.435 1.00 95.56 141 ASN A C 1
ATOM 1086 O O . ASN A 1 141 ? 8.040 5.683 6.643 1.00 95.56 141 ASN A O 1
ATOM 1090 N N . TRP A 1 142 ? 6.780 3.831 6.601 1.00 96.94 142 TRP A N 1
ATOM 1091 C CA . TRP A 1 142 ? 5.589 4.466 7.160 1.00 96.94 142 TRP A CA 1
ATOM 1092 C C . TRP A 1 142 ? 5.803 5.027 8.577 1.00 96.94 142 TRP A C 1
ATOM 1094 O O . TRP A 1 142 ? 5.397 6.156 8.848 1.00 96.94 142 TRP A O 1
ATOM 1104 N N . ASP A 1 143 ? 6.456 4.271 9.459 1.00 96.19 143 ASP A N 1
ATOM 1105 C CA . ASP A 1 143 ? 6.618 4.621 10.878 1.00 96.19 143 ASP A CA 1
ATOM 1106 C C . ASP A 1 143 ? 7.578 5.802 11.092 1.00 96.19 143 ASP A C 1
ATOM 1108 O O . ASP A 1 143 ? 7.381 6.625 11.990 1.00 96.19 143 ASP A O 1
ATOM 1112 N N . ASP A 1 144 ? 8.591 5.910 10.231 1.00 95.75 144 ASP A N 1
ATOM 1113 C CA . ASP A 1 144 ? 9.607 6.964 10.257 1.00 95.75 144 ASP A CA 1
ATOM 1114 C C . ASP A 1 144 ? 9.171 8.231 9.496 1.00 95.75 144 ASP A C 1
ATOM 1116 O O . ASP A 1 144 ? 9.881 9.238 9.487 1.00 95.75 144 ASP A O 1
ATOM 1120 N N . CYS A 1 145 ? 8.003 8.213 8.846 1.00 97.88 145 CYS A N 1
ATOM 1121 C CA . CYS A 1 145 ? 7.549 9.314 8.006 1.00 97.88 145 CYS A CA 1
ATOM 1122 C C . CYS A 1 145 ? 6.972 10.479 8.842 1.00 97.88 145 CYS A C 1
ATOM 1124 O O . CYS A 1 145 ? 5.967 10.294 9.540 1.00 97.88 145 CYS A O 1
ATOM 1126 N N . PRO A 1 146 ? 7.529 11.705 8.742 1.00 96.94 146 PRO A N 1
ATOM 1127 C CA . PRO A 1 146 ? 7.005 12.863 9.471 1.00 96.94 146 PRO A CA 1
ATOM 1128 C C . PRO A 1 146 ? 5.575 13.219 9.040 1.00 96.94 146 PRO A C 1
ATOM 1130 O O . PRO A 1 146 ? 4.725 13.507 9.885 1.00 96.94 146 PRO A O 1
ATOM 1133 N N . ASP A 1 147 ? 5.279 13.111 7.745 1.00 97.88 147 ASP A N 1
ATOM 1134 C CA . ASP A 1 147 ? 3.954 13.406 7.200 1.00 97.88 147 ASP A CA 1
ATOM 1135 C C . ASP A 1 147 ? 2.925 12.373 7.665 1.00 97.88 147 ASP A C 1
ATOM 1137 O O . ASP A 1 147 ? 1.828 12.751 8.071 1.00 97.88 147 ASP A O 1
ATOM 1141 N N . ALA A 1 148 ? 3.288 11.084 7.710 1.00 97.25 148 ALA A N 1
ATOM 1142 C CA . ALA A 1 148 ? 2.420 10.041 8.261 1.00 97.25 148 ALA A CA 1
ATOM 1143 C C . ALA A 1 148 ? 2.113 10.283 9.745 1.00 97.25 148 ALA A C 1
ATOM 1145 O O . ALA A 1 148 ? 0.976 10.096 10.181 1.00 97.25 148 ALA A O 1
ATOM 1146 N N . ARG A 1 149 ? 3.099 10.733 10.533 1.00 96.19 149 ARG A N 1
ATOM 1147 C CA . ARG A 1 149 ? 2.913 11.030 11.961 1.00 96.19 149 ARG A CA 1
ATOM 1148 C C . ARG A 1 149 ? 1.840 12.097 12.175 1.00 96.19 149 ARG A C 1
ATOM 1150 O O . ARG A 1 149 ? 0.933 11.883 12.982 1.00 96.19 149 ARG A O 1
ATOM 1157 N N . ASN A 1 150 ? 1.911 13.177 11.398 1.00 96.19 150 ASN A N 1
ATOM 1158 C CA . ASN A 1 150 ? 1.016 14.335 11.481 1.00 96.19 150 ASN A CA 1
ATOM 1159 C C . ASN A 1 150 ? -0.295 14.165 10.689 1.00 96.19 150 ASN A C 1
ATOM 1161 O O . ASN A 1 150 ? -1.148 15.050 10.690 1.00 96.19 150 ASN A O 1
ATOM 1165 N N . MET A 1 151 ? -0.470 13.033 10.007 1.00 95.75 151 MET A N 1
ATOM 1166 C CA . MET A 1 151 ? -1.638 12.744 9.182 1.00 95.75 151 MET A CA 1
ATOM 1167 C C . MET A 1 151 ? -2.890 12.460 10.027 1.00 95.75 151 MET A C 1
ATOM 1169 O O .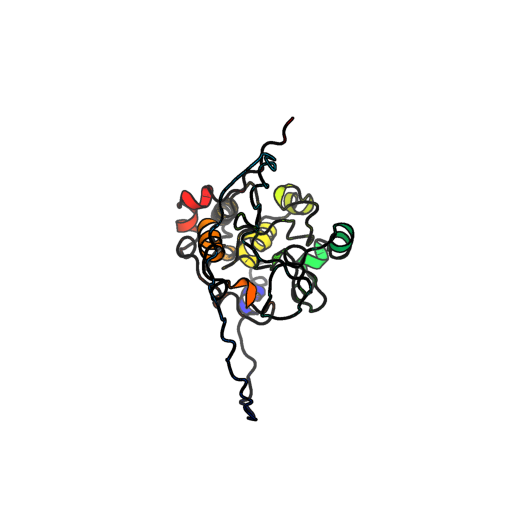 MET A 1 151 ? -2.819 11.772 11.053 1.00 95.75 151 MET A O 1
ATOM 1173 N N . SER A 1 152 ? -4.048 12.943 9.555 1.00 95.44 152 SER A N 1
ATOM 1174 C CA . SER A 1 152 ? -5.357 12.648 10.156 1.00 95.44 152 SER A CA 1
ATOM 1175 C C . SER A 1 152 ? -5.680 11.150 10.109 1.00 95.44 152 SER A C 1
ATOM 1177 O O . SER A 1 152 ? -5.104 10.400 9.313 1.00 95.44 152 SER A O 1
ATOM 1179 N N . LEU A 1 153 ? -6.616 10.702 10.949 1.00 94.06 153 LEU A N 1
ATOM 1180 C CA . LEU A 1 153 ? -7.016 9.296 11.003 1.00 94.06 153 LEU A CA 1
ATOM 1181 C C . LEU A 1 153 ? -7.552 8.804 9.651 1.00 94.06 153 LEU A C 1
ATOM 1183 O O . LEU A 1 153 ? -7.153 7.742 9.182 1.00 94.06 153 LEU A O 1
ATOM 1187 N N . GLU A 1 154 ? -8.394 9.593 8.990 1.00 93.62 154 GLU A N 1
ATOM 1188 C CA . GLU A 1 154 ? -9.029 9.253 7.713 1.00 93.62 154 GLU A CA 1
ATOM 1189 C C . GLU A 1 154 ? -7.981 9.029 6.626 1.00 93.62 154 GLU A C 1
ATOM 1191 O O . GLU A 1 154 ? -8.046 8.065 5.863 1.00 93.62 154 GLU A O 1
ATOM 1196 N N . ARG A 1 155 ? -6.957 9.887 6.584 1.00 95.31 155 ARG A N 1
ATOM 1197 C CA . ARG A 1 155 ? -5.854 9.741 5.634 1.00 95.31 155 ARG A CA 1
ATOM 1198 C C . ARG A 1 155 ? -4.965 8.539 5.982 1.00 95.31 155 ARG A C 1
ATOM 1200 O O . ARG A 1 155 ? -4.524 7.838 5.073 1.00 95.31 155 ARG A O 1
ATOM 1207 N N . LYS A 1 156 ? -4.759 8.220 7.266 1.00 96.69 156 LYS A N 1
ATOM 1208 C CA . LYS A 1 156 ? -4.071 6.978 7.673 1.00 96.69 156 LYS A CA 1
ATOM 1209 C C . LYS A 1 156 ? -4.842 5.733 7.221 1.00 96.69 156 LYS A C 1
ATOM 1211 O O . LYS A 1 156 ? -4.247 4.828 6.637 1.00 96.69 156 LYS A O 1
ATOM 1216 N N . ILE A 1 157 ? -6.163 5.719 7.412 1.00 95.62 157 ILE A N 1
ATOM 1217 C CA . ILE A 1 157 ? -7.060 4.657 6.928 1.00 95.62 157 ILE A CA 1
ATOM 1218 C C . ILE A 1 157 ? -7.002 4.555 5.399 1.00 95.62 157 ILE A C 1
ATOM 1220 O O . ILE A 1 157 ? -6.915 3.450 4.858 1.00 95.62 157 ILE A O 1
ATOM 1224 N N . LEU A 1 158 ? -6.979 5.687 4.690 1.00 95.19 158 LEU A N 1
ATOM 1225 C CA . LEU A 1 158 ? -6.844 5.714 3.236 1.00 95.19 158 LEU A CA 1
ATOM 1226 C C . LEU A 1 158 ? -5.594 4.956 2.764 1.00 95.19 158 LEU A C 1
ATOM 1228 O O . LEU A 1 158 ? -5.701 4.080 1.903 1.00 95.19 158 LEU A O 1
ATOM 1232 N N . TYR A 1 159 ? -4.423 5.269 3.323 1.00 97.19 159 TYR A N 1
ATOM 1233 C CA . TYR A 1 159 ? -3.160 4.663 2.890 1.00 97.19 159 TYR A CA 1
ATOM 1234 C C . TYR A 1 159 ? -2.989 3.212 3.324 1.00 97.19 159 TYR A C 1
ATOM 1236 O O . TYR A 1 159 ? -2.479 2.419 2.536 1.00 97.19 159 TYR A O 1
ATOM 1244 N N . LEU A 1 160 ? -3.374 2.864 4.554 1.00 97.19 160 LEU A N 1
ATOM 1245 C CA . LEU A 1 160 ? -3.059 1.551 5.122 1.00 97.19 160 LEU A CA 1
ATOM 1246 C C . LEU A 1 160 ? -4.173 0.521 4.963 1.00 97.19 160 LEU A C 1
ATOM 1248 O O . LEU A 1 160 ? -3.881 -0.668 5.029 1.00 97.19 160 LEU A O 1
ATOM 1252 N N . ILE A 1 161 ? -5.415 0.951 4.730 1.00 95.62 161 ILE A N 1
ATOM 1253 C CA . ILE A 1 161 ? -6.571 0.055 4.611 1.00 95.62 161 ILE A CA 1
ATOM 1254 C C . ILE A 1 161 ? -7.188 0.189 3.220 1.00 95.62 161 ILE A C 1
ATOM 1256 O O . ILE A 1 161 ? -7.129 -0.754 2.435 1.00 95.62 161 ILE A O 1
ATOM 1260 N N . LEU A 1 162 ? -7.732 1.359 2.864 1.00 94.25 162 LEU A N 1
ATOM 1261 C CA . LEU A 1 162 ? -8.518 1.519 1.630 1.00 94.25 162 LEU A CA 1
ATOM 1262 C C . LEU A 1 162 ? -7.714 1.213 0.363 1.00 94.25 162 LEU A C 1
ATOM 1264 O O . LEU A 1 162 ? -8.142 0.413 -0.466 1.00 94.25 162 LEU A O 1
ATOM 1268 N N . ARG A 1 163 ? -6.522 1.803 0.219 1.00 95.12 163 ARG A N 1
ATOM 1269 C CA . ARG A 1 163 ? -5.647 1.567 -0.946 1.00 95.12 163 ARG A CA 1
ATOM 1270 C C . ARG A 1 163 ? -5.043 0.153 -0.968 1.00 95.12 163 ARG A C 1
ATOM 1272 O O . ARG A 1 163 ? -4.509 -0.271 -2.000 1.00 95.12 163 ARG A O 1
ATOM 1279 N N . ARG A 1 164 ? -5.137 -0.576 0.151 1.00 96.56 164 ARG A N 1
ATOM 1280 C CA . ARG A 1 164 ? -4.523 -1.892 0.386 1.00 96.56 164 ARG A CA 1
ATOM 1281 C C . ARG A 1 164 ? -5.522 -3.051 0.454 1.00 96.56 164 ARG A C 1
ATOM 1283 O O . ARG A 1 164 ? -5.103 -4.175 0.708 1.00 96.56 164 ARG A O 1
ATOM 1290 N N . ARG A 1 165 ? -6.812 -2.813 0.200 1.00 94.88 165 ARG A N 1
ATOM 1291 C CA . ARG A 1 165 ? -7.836 -3.871 0.125 1.00 94.88 165 ARG A CA 1
ATOM 1292 C C . ARG A 1 165 ? -7.449 -4.933 -0.903 1.00 94.88 165 ARG A C 1
ATOM 1294 O O . ARG A 1 165 ? -7.146 -4.583 -2.044 1.00 94.88 165 ARG A O 1
ATOM 1301 N N . ASN A 1 166 ? -7.475 -6.204 -0.502 1.00 96.69 166 ASN A N 1
ATOM 1302 C CA . ASN A 1 166 ? -6.975 -7.340 -1.286 1.00 96.69 166 ASN A CA 1
ATOM 1303 C C . ASN A 1 166 ? -5.525 -7.171 -1.783 1.00 96.69 166 ASN A C 1
ATOM 1305 O O . ASN A 1 166 ? -5.198 -7.555 -2.904 1.00 96.69 166 ASN A O 1
ATOM 1309 N N . LYS A 1 167 ? -4.651 -6.546 -0.988 1.00 97.81 167 LYS A N 1
ATOM 1310 C CA . LYS A 1 167 ? -3.220 -6.409 -1.295 1.00 97.81 167 LYS A CA 1
ATOM 1311 C C . LYS A 1 167 ? -2.375 -6.655 -0.041 1.00 97.81 167 LYS A C 1
ATOM 1313 O O . LYS A 1 167 ? -2.904 -6.564 1.069 1.00 97.81 167 LYS A O 1
ATOM 1318 N N . PRO A 1 168 ? -1.054 -6.890 -0.178 1.00 98.25 168 PRO A N 1
ATOM 1319 C CA . PRO A 1 168 ? -0.156 -6.975 0.969 1.00 98.25 168 PRO A CA 1
ATOM 1320 C C . PRO A 1 168 ? -0.185 -5.700 1.819 1.00 98.25 168 PRO A C 1
ATOM 1322 O O . PRO A 1 168 ? -0.326 -4.590 1.286 1.00 98.25 168 PRO A O 1
ATOM 1325 N N . ALA A 1 169 ? -0.000 -5.849 3.129 1.00 98.00 169 ALA A N 1
ATOM 1326 C CA . ALA A 1 169 ? 0.111 -4.722 4.049 1.00 98.00 169 ALA A CA 1
ATOM 1327 C C . ALA A 1 169 ? 1.378 -3.889 3.797 1.00 98.00 169 ALA A C 1
ATOM 1329 O O . ALA A 1 169 ? 2.410 -4.413 3.374 1.00 98.00 169 ALA A O 1
ATOM 1330 N N . ILE A 1 170 ? 1.311 -2.588 4.092 1.00 98.19 170 ILE A N 1
ATOM 1331 C CA . ILE A 1 170 ? 2.511 -1.750 4.203 1.00 98.19 170 ILE A CA 1
ATOM 1332 C C . ILE A 1 170 ? 3.287 -2.184 5.449 1.00 98.19 170 ILE A C 1
ATOM 1334 O O . ILE A 1 170 ? 2.696 -2.433 6.499 1.00 98.19 170 ILE A O 1
ATOM 1338 N N . GLN A 1 171 ? 4.608 -2.275 5.334 1.00 96.75 171 GLN A N 1
ATOM 1339 C CA . GLN A 1 171 ? 5.492 -2.594 6.446 1.00 96.75 171 GLN A CA 1
ATOM 1340 C C . GLN A 1 171 ? 5.387 -1.519 7.539 1.00 96.75 171 GLN A C 1
ATOM 1342 O O . GLN A 1 171 ? 5.720 -0.357 7.304 1.00 96.75 171 GLN A O 1
ATOM 1347 N N . SER A 1 172 ? 4.944 -1.923 8.729 1.00 96.25 172 SER A N 1
ATOM 1348 C CA . SER A 1 172 ? 4.834 -1.070 9.915 1.00 96.25 172 SER A CA 1
ATOM 1349 C C . SER A 1 172 ? 4.992 -1.901 11.188 1.00 96.25 172 SER A C 1
ATOM 1351 O O . SER A 1 172 ? 4.628 -3.076 11.235 1.00 96.25 172 SER A O 1
ATOM 1353 N N . THR A 1 173 ? 5.536 -1.282 12.226 1.00 95.31 173 THR A N 1
ATOM 1354 C CA . THR A 1 173 ? 5.620 -1.779 13.604 1.00 95.31 173 THR A CA 1
ATOM 1355 C C . THR A 1 173 ? 4.266 -1.795 14.309 1.00 95.31 173 THR A C 1
ATOM 1357 O O . THR A 1 173 ? 4.127 -2.446 15.344 1.00 95.31 173 THR A O 1
ATOM 1360 N N . GLN A 1 174 ? 3.256 -1.123 13.749 1.00 95.50 174 GLN A N 1
ATOM 1361 C CA . GLN A 1 174 ? 1.883 -1.148 14.236 1.00 95.50 174 GLN A CA 1
ATOM 1362 C C . GLN A 1 174 ? 1.006 -1.998 13.312 1.00 95.50 174 GLN A C 1
ATOM 1364 O O . GLN A 1 174 ? 1.107 -1.885 12.088 1.00 95.50 174 GLN A O 1
ATOM 1369 N N . PRO A 1 175 ? 0.112 -2.836 13.861 1.00 96.06 175 PRO A N 1
ATOM 1370 C CA . PRO A 1 175 ? -0.763 -3.638 13.029 1.00 96.06 175 PRO A CA 1
ATOM 1371 C C . PRO A 1 175 ? -1.882 -2.749 12.478 1.00 96.06 175 PRO A C 1
ATOM 1373 O O . PRO A 1 175 ? -2.491 -1.970 13.214 1.00 96.06 175 PRO A O 1
ATOM 1376 N N . TRP A 1 176 ? -2.211 -2.892 11.193 1.00 96.00 176 TRP A N 1
ATOM 1377 C CA . TRP A 1 176 ? -3.261 -2.088 10.548 1.00 96.00 176 TRP A CA 1
ATOM 1378 C C . TRP A 1 176 ? -4.632 -2.234 11.233 1.00 96.00 176 TRP A C 1
ATOM 1380 O O . TRP A 1 176 ? -5.437 -1.304 11.201 1.00 96.00 176 TRP A O 1
ATOM 1390 N N . ILE A 1 177 ? -4.887 -3.360 11.916 1.00 97.00 177 ILE A N 1
ATOM 1391 C CA . ILE A 1 177 ? -6.130 -3.588 12.667 1.00 97.00 177 ILE A CA 1
ATOM 1392 C C . ILE A 1 177 ? -6.299 -2.612 13.842 1.00 97.00 177 ILE A C 1
ATOM 1394 O O . ILE A 1 177 ? -7.423 -2.294 14.228 1.00 97.00 177 ILE A O 1
ATOM 1398 N N . ALA A 1 178 ? -5.201 -2.058 14.371 1.00 96.88 178 ALA A N 1
ATOM 1399 C CA . ALA A 1 178 ? -5.267 -1.024 15.396 1.00 96.88 178 ALA A CA 1
ATOM 1400 C C . ALA A 1 178 ? -5.975 0.237 14.876 1.00 96.88 178 ALA A C 1
ATOM 1402 O O . ALA A 1 178 ? -6.761 0.839 15.606 1.00 96.88 178 ALA A O 1
ATOM 1403 N N . LEU A 1 179 ? -5.771 0.598 13.603 1.00 96.00 179 LEU A N 1
ATOM 1404 C CA . LEU A 1 179 ? -6.472 1.726 12.982 1.00 96.00 179 LEU A CA 1
ATOM 1405 C C . LEU A 1 179 ? -7.962 1.443 12.797 1.00 96.00 179 LEU A C 1
ATOM 1407 O O . LEU A 1 179 ? -8.767 2.345 13.000 1.00 96.00 179 LEU A O 1
ATOM 1411 N N . VAL A 1 180 ? -8.335 0.200 12.479 1.00 96.06 180 VAL A N 1
ATOM 1412 C CA . VAL A 1 180 ? -9.747 -0.211 12.406 1.00 96.06 180 VAL A CA 1
ATOM 1413 C C . VAL A 1 180 ? -10.424 -0.057 13.767 1.00 96.06 180 VAL A C 1
ATOM 1415 O O . VAL A 1 180 ? -11.512 0.505 13.850 1.00 96.06 180 VAL A O 1
ATOM 1418 N N . LYS A 1 181 ? -9.761 -0.482 14.852 1.00 97.25 181 LYS A N 1
ATOM 1419 C CA . LYS A 1 181 ? -10.283 -0.309 16.216 1.00 97.25 181 LYS A CA 1
ATOM 1420 C C . LYS A 1 181 ? -10.519 1.161 16.556 1.00 97.25 181 LYS A C 1
ATOM 1422 O O . LYS A 1 181 ? -11.571 1.495 17.093 1.00 97.25 181 LYS A O 1
ATOM 1427 N N . VAL A 1 182 ? -9.568 2.034 16.225 1.00 96.81 182 VAL A N 1
ATOM 1428 C CA . VAL A 1 182 ? -9.722 3.480 16.440 1.00 96.81 182 VAL A CA 1
ATOM 1429 C C . VAL A 1 182 ? -10.864 4.042 15.586 1.00 96.81 182 VAL A C 1
ATOM 1431 O O . VAL A 1 182 ? -11.655 4.833 16.091 1.00 96.81 182 VAL A O 1
ATOM 1434 N N . ALA A 1 183 ? -10.999 3.605 14.330 1.00 95.56 183 ALA A N 1
ATOM 1435 C CA . ALA A 1 183 ? -12.087 4.030 13.451 1.00 95.56 183 ALA A CA 1
ATOM 1436 C C . ALA A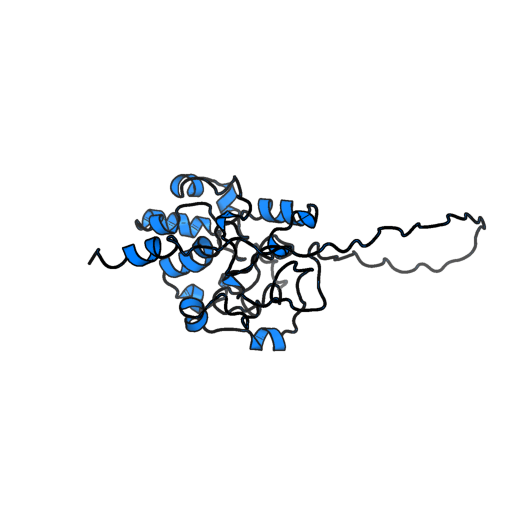 1 183 ? -13.465 3.663 14.023 1.00 95.56 183 ALA A C 1
ATOM 1438 O O . ALA A 1 183 ? -14.338 4.523 14.085 1.00 95.56 183 ALA A O 1
ATOM 1439 N N . LEU A 1 184 ? -13.635 2.429 14.511 1.00 95.31 184 LEU A N 1
ATOM 1440 C CA . LEU A 1 184 ? -14.868 1.972 15.167 1.00 95.31 184 LEU A CA 1
ATOM 1441 C C . LEU A 1 184 ? -15.201 2.813 16.406 1.00 95.31 184 LEU A C 1
ATOM 1443 O O . LEU A 1 184 ? -16.341 3.223 16.598 1.00 95.31 184 LEU A O 1
ATOM 1447 N N . GLN A 1 185 ? -14.201 3.122 17.235 1.00 96.69 185 GLN A N 1
ATOM 1448 C CA . GLN A 1 185 ? -14.388 3.945 18.435 1.00 96.69 185 GLN A CA 1
ATOM 1449 C C . GLN A 1 185 ? -14.799 5.392 18.122 1.00 96.69 185 GLN A C 1
ATOM 1451 O O . GLN A 1 185 ? -15.403 6.046 18.968 1.00 96.69 185 GLN A O 1
ATOM 1456 N N . GLN A 1 186 ? -14.473 5.890 16.927 1.00 95.56 186 GLN A N 1
ATOM 1457 C CA . GLN A 1 186 ? -14.788 7.248 16.477 1.00 95.56 186 GLN A CA 1
ATOM 1458 C C . GLN A 1 186 ? -15.998 7.311 15.528 1.00 95.56 186 GLN A C 1
ATOM 1460 O O . GLN A 1 186 ? -16.259 8.370 14.960 1.00 95.56 186 GLN A O 1
ATOM 1465 N N . GLY A 1 187 ? -16.728 6.207 15.324 1.00 91.88 187 GLY A N 1
ATOM 1466 C CA . GLY A 1 187 ? -17.871 6.169 14.399 1.00 91.88 187 GLY A CA 1
ATOM 1467 C C . GLY A 1 187 ? -17.476 6.359 12.927 1.00 91.88 187 GLY A C 1
ATOM 1468 O O . GLY A 1 187 ? -18.225 6.929 12.137 1.00 91.88 187 GLY A O 1
ATOM 1469 N N . SER A 1 188 ? -16.247 5.974 12.573 1.00 89.56 188 SER A N 1
ATOM 1470 C CA . SER A 1 188 ? -15.650 6.097 11.236 1.00 89.56 188 SER A CA 1
ATOM 1471 C C . SER A 1 188 ? -15.503 4.739 10.538 1.00 89.56 188 SER A C 1
ATOM 1473 O O . SER A 1 188 ? -14.695 4.573 9.622 1.00 89.56 188 SER A O 1
ATOM 1475 N N . GLU A 1 189 ? -16.280 3.739 10.951 1.00 87.12 189 GLU A N 1
ATOM 1476 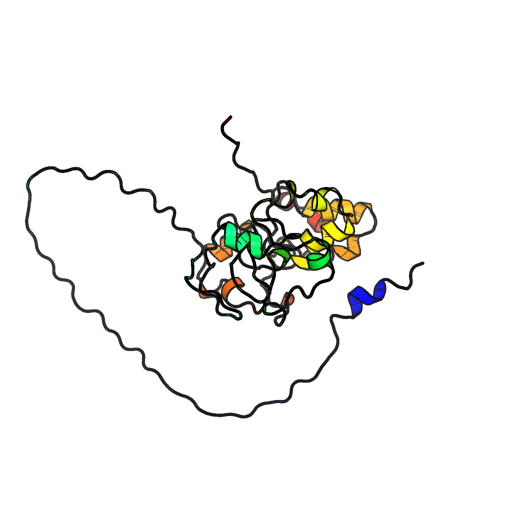C CA . GLU A 1 189 ? -16.206 2.367 10.449 1.00 87.12 189 GLU A CA 1
ATOM 1477 C C . GLU A 1 189 ? -16.567 2.231 8.970 1.00 87.12 189 GLU A C 1
ATOM 1479 O O . GLU A 1 189 ? -16.095 1.302 8.315 1.00 87.12 189 GLU A O 1
ATOM 1484 N N . ALA A 1 190 ? -17.323 3.186 8.413 1.00 86.44 190 ALA A N 1
ATOM 1485 C CA . ALA A 1 190 ? -17.649 3.270 6.987 1.00 86.44 190 ALA A CA 1
ATOM 1486 C C . ALA A 1 190 ? -16.404 3.124 6.087 1.00 86.44 190 ALA A C 1
ATOM 1488 O O . ALA A 1 190 ? -16.461 2.496 5.028 1.00 86.44 190 ALA A O 1
ATOM 1489 N N . TYR A 1 191 ? -15.252 3.637 6.532 1.00 84.12 191 TYR A N 1
ATOM 1490 C CA . TYR A 1 191 ? -13.991 3.564 5.791 1.00 84.12 191 TYR A CA 1
ATOM 1491 C C . TYR A 1 191 ? -13.281 2.203 5.904 1.00 84.12 191 TYR A C 1
ATOM 1493 O O . TYR A 1 191 ? -12.348 1.922 5.153 1.00 84.12 191 TYR A O 1
ATOM 1501 N N . CYS A 1 192 ? -13.713 1.324 6.805 1.00 87.62 192 CYS A N 1
ATOM 1502 C CA . CYS A 1 192 ? -13.085 0.026 7.051 1.00 87.62 192 CYS A CA 1
ATOM 1503 C C . CYS A 1 192 ? -13.860 -1.155 6.444 1.00 87.62 192 CYS A C 1
ATOM 1505 O O . CYS A 1 192 ? -13.336 -2.262 6.428 1.00 87.62 192 CYS A O 1
ATOM 1507 N N . TRP A 1 193 ? -15.065 -0.931 5.911 1.00 82.12 193 TRP A N 1
ATOM 1508 C CA . TRP A 1 193 ? -15.927 -1.988 5.370 1.00 82.12 193 TRP A CA 1
ATOM 1509 C C . TRP A 1 193 ? -15.415 -2.649 4.084 1.00 82.12 193 TRP A C 1
ATOM 1511 O O . TRP A 1 193 ? -15.047 -1.965 3.128 1.00 82.12 193 TRP A O 1
ATOM 1521 N N . GLY A 1 194 ? -15.523 -3.978 4.013 1.00 75.88 194 GLY A N 1
ATOM 1522 C CA . GLY A 1 194 ? -15.213 -4.797 2.836 1.00 75.88 194 GLY A CA 1
ATOM 1523 C C . GLY A 1 194 ? -13.980 -5.686 3.034 1.00 75.88 194 GLY A C 1
ATOM 1524 O O . GLY A 1 194 ? -13.414 -5.699 4.124 1.00 75.88 194 GLY A O 1
ATOM 1525 N N . PRO A 1 195 ? -13.545 -6.420 1.989 1.00 80.06 195 PRO A N 1
ATOM 1526 C CA . PRO A 1 195 ? -12.310 -7.196 2.045 1.00 80.06 195 PRO A CA 1
ATOM 1527 C C . PRO A 1 195 ? -11.154 -6.292 2.459 1.00 80.06 195 PRO A C 1
ATOM 1529 O O . PRO A 1 195 ? -10.910 -5.262 1.818 1.00 80.06 195 PRO A O 1
ATOM 1532 N N . SER A 1 196 ? -10.482 -6.650 3.547 1.00 90.75 196 SER A N 1
ATOM 1533 C CA . SER A 1 196 ? -9.416 -5.822 4.093 1.00 90.75 196 SER A CA 1
ATOM 1534 C C . SER A 1 196 ? -8.065 -6.176 3.458 1.00 90.75 196 SER A C 1
ATOM 1536 O O . SER A 1 196 ? -7.959 -6.806 2.401 1.00 90.75 196 SER A O 1
ATOM 1538 N N . VAL A 1 197 ? -7.007 -5.681 4.078 1.00 96.31 197 VAL A N 1
ATOM 1539 C CA . VAL A 1 197 ? -5.613 -5.959 3.747 1.00 96.31 197 VAL A CA 1
ATOM 1540 C C . VAL A 1 197 ? -5.337 -7.457 3.892 1.00 96.31 197 VAL A C 1
ATOM 1542 O O . VAL A 1 197 ? -5.893 -8.106 4.777 1.00 96.31 197 VAL A O 1
ATOM 1545 N N . TRP A 1 198 ? -4.474 -8.020 3.049 1.00 97.81 198 TRP A N 1
ATOM 1546 C CA . TRP A 1 198 ? -4.012 -9.395 3.235 1.00 97.81 198 TRP A CA 1
ATOM 1547 C C . TRP A 1 198 ? -3.121 -9.516 4.473 1.00 97.81 198 TRP A C 1
ATOM 1549 O O . TRP A 1 198 ? -2.285 -8.649 4.747 1.00 97.81 198 TRP A O 1
ATOM 1559 N N . THR A 1 199 ? -3.263 -10.625 5.189 1.00 97.56 199 THR A N 1
ATOM 1560 C CA . THR A 1 199 ? -2.308 -11.067 6.201 1.00 97.56 199 THR A CA 1
ATOM 1561 C C . THR A 1 199 ? -0.977 -11.426 5.554 1.00 97.56 199 THR A C 1
ATOM 1563 O O . THR A 1 199 ? -0.890 -11.858 4.399 1.00 97.56 199 THR A O 1
ATOM 1566 N N . ARG A 1 200 ? 0.092 -11.287 6.332 1.00 97.25 200 ARG A N 1
ATOM 1567 C CA . ARG A 1 200 ? 1.434 -11.709 5.952 1.00 97.25 200 ARG A CA 1
ATOM 1568 C C . ARG A 1 200 ? 1.468 -13.187 5.573 1.00 97.25 200 ARG A C 1
ATOM 1570 O O . ARG A 1 200 ? 2.114 -13.555 4.596 1.00 97.25 200 ARG A O 1
ATOM 1577 N N . GLU A 1 201 ? 0.800 -14.039 6.340 1.00 97.38 201 GLU A N 1
ATOM 1578 C CA . GLU A 1 201 ? 0.777 -15.484 6.122 1.00 97.38 201 GLU A CA 1
ATOM 1579 C C . GLU A 1 201 ? 0.152 -15.832 4.768 1.00 97.38 201 GLU A C 1
ATOM 1581 O O . GLU A 1 201 ? 0.697 -16.666 4.039 1.00 97.38 201 GLU A O 1
ATOM 1586 N N . PHE A 1 202 ? -0.934 -15.149 4.397 1.00 97.62 202 PHE A N 1
ATOM 1587 C CA . PHE A 1 202 ? -1.573 -15.304 3.095 1.00 97.62 202 PHE A CA 1
ATOM 1588 C C . PHE A 1 202 ? -0.630 -14.919 1.948 1.00 97.62 202 PHE A C 1
ATOM 1590 O O . PHE A 1 202 ? -0.466 -15.682 0.993 1.00 97.62 202 PHE A O 1
ATOM 1597 N N . VAL A 1 203 ? 0.066 -13.784 2.077 1.00 97.69 203 VAL A N 1
ATOM 1598 C CA . VAL A 1 203 ? 1.061 -13.335 1.092 1.00 97.69 203 VAL A CA 1
ATOM 1599 C C . VAL A 1 203 ? 2.205 -14.337 0.961 1.00 97.69 203 VAL A C 1
ATOM 1601 O O . VAL A 1 203 ? 2.522 -14.764 -0.145 1.00 97.69 203 VAL A O 1
ATOM 1604 N N . LEU A 1 204 ? 2.795 -14.772 2.077 1.00 96.62 204 LEU A N 1
ATOM 1605 C CA . LEU A 1 204 ? 3.910 -15.721 2.068 1.00 96.62 204 LEU A CA 1
ATOM 1606 C C . LEU A 1 204 ? 3.526 -17.079 1.478 1.00 96.62 204 LEU A C 1
ATOM 1608 O O . LEU A 1 204 ? 4.356 -17.716 0.828 1.00 96.62 204 LEU A O 1
ATOM 1612 N N . LYS A 1 205 ? 2.283 -17.527 1.686 1.00 96.88 205 LYS A N 1
ATOM 1613 C CA . LYS A 1 205 ? 1.764 -18.741 1.052 1.00 96.88 205 LYS A CA 1
ATOM 1614 C C . LYS A 1 205 ? 1.767 -18.609 -0.472 1.00 96.88 205 LYS A C 1
ATOM 1616 O O . LYS A 1 205 ? 2.226 -19.533 -1.136 1.00 96.88 205 LYS A O 1
ATOM 1621 N N . MET A 1 206 ? 1.311 -17.474 -1.011 1.00 96.12 206 MET A N 1
ATOM 1622 C CA . MET A 1 206 ? 1.355 -17.208 -2.455 1.00 96.12 206 MET A CA 1
ATOM 1623 C C . MET A 1 206 ? 2.794 -17.112 -2.966 1.00 96.12 206 MET A C 1
ATOM 1625 O O . MET A 1 206 ? 3.132 -17.765 -3.946 1.00 96.12 206 MET A O 1
ATOM 1629 N N . THR A 1 207 ? 3.668 -16.380 -2.268 1.00 94.81 207 THR A N 1
ATOM 1630 C CA . THR A 1 207 ? 5.068 -16.199 -2.681 1.00 94.81 207 THR A CA 1
ATOM 1631 C C . THR A 1 207 ? 5.825 -17.524 -2.793 1.00 94.81 207 THR A C 1
ATOM 1633 O O . THR A 1 207 ? 6.623 -17.703 -3.707 1.00 94.81 207 THR A O 1
ATOM 1636 N N . ARG A 1 208 ? 5.565 -18.472 -1.885 1.00 93.75 208 ARG A N 1
ATOM 1637 C CA . ARG A 1 208 ? 6.170 -19.817 -1.904 1.00 93.75 208 ARG A CA 1
ATOM 1638 C C . ARG A 1 208 ? 5.511 -20.769 -2.905 1.00 93.75 208 ARG A C 1
ATOM 1640 O O . ARG A 1 208 ? 6.049 -21.845 -3.152 1.00 93.75 208 ARG A O 1
ATOM 1647 N N . GLY A 1 209 ? 4.334 -20.411 -3.413 1.00 92.75 209 GLY A N 1
ATOM 1648 C CA . GLY A 1 209 ? 3.596 -21.182 -4.403 1.00 92.75 209 GLY A CA 1
ATOM 1649 C C . GLY A 1 209 ? 4.140 -21.014 -5.827 1.00 92.75 209 GLY A C 1
ATOM 1650 O O . GLY A 1 209 ? 5.116 -20.287 -6.049 1.00 92.75 209 GLY A O 1
ATOM 1651 N N . PRO A 1 210 ? 3.513 -21.682 -6.810 1.00 92.81 210 PRO A N 1
ATOM 1652 C CA . PRO A 1 210 ? 3.876 -21.563 -8.218 1.00 92.81 210 PRO A CA 1
ATOM 1653 C C . PRO A 1 210 ? 3.804 -20.114 -8.712 1.00 92.81 210 PRO A C 1
ATOM 1655 O O . PRO A 1 210 ? 2.863 -19.390 -8.403 1.00 92.81 210 PRO A O 1
ATOM 1658 N N . LYS A 1 211 ? 4.758 -19.706 -9.558 1.00 88.62 211 LYS A N 1
ATOM 1659 C CA . LYS A 1 211 ? 4.794 -18.341 -10.120 1.00 88.62 211 LYS A CA 1
ATOM 1660 C C . LYS A 1 211 ? 3.540 -17.972 -10.911 1.00 88.62 211 LYS A C 1
ATOM 1662 O O . LYS A 1 211 ? 3.162 -16.810 -10.931 1.00 88.62 211 LYS A O 1
ATOM 1667 N N . ALA A 1 212 ? 2.918 -18.949 -11.570 1.00 89.38 212 ALA A N 1
ATOM 1668 C CA . ALA A 1 212 ? 1.688 -18.740 -12.333 1.00 89.38 212 ALA A CA 1
ATOM 1669 C C . ALA A 1 212 ? 0.519 -18.256 -11.453 1.00 89.38 212 ALA A C 1
ATOM 1671 O O . ALA A 1 212 ? -0.419 -17.659 -11.967 1.00 89.38 212 ALA A O 1
ATOM 1672 N N . ASP A 1 213 ? 0.607 -18.462 -10.135 1.00 91.44 213 ASP A N 1
ATOM 1673 C CA . ASP A 1 213 ? -0.406 -18.046 -9.167 1.00 91.44 213 ASP A CA 1
ATOM 1674 C C . ASP A 1 213 ? -0.059 -16.707 -8.491 1.00 91.44 213 ASP A C 1
ATOM 1676 O O . ASP A 1 213 ? -0.738 -16.297 -7.551 1.00 91.44 213 ASP A O 1
ATOM 1680 N N . HIS A 1 214 ? 1.014 -16.023 -8.907 1.00 95.25 214 HIS A N 1
ATOM 1681 C CA . HIS A 1 214 ? 1.457 -14.765 -8.298 1.00 95.25 214 HIS A CA 1
ATOM 1682 C C . HIS A 1 214 ? 0.664 -13.582 -8.875 1.00 95.25 214 HIS A C 1
ATOM 1684 O O . HIS A 1 214 ? 0.989 -13.096 -9.961 1.00 95.25 214 HIS A O 1
ATOM 1690 N N . PRO A 1 215 ? -0.327 -13.019 -8.154 1.00 96.19 215 PRO A N 1
ATOM 1691 C CA . PRO A 1 215 ? -1.227 -12.020 -8.734 1.00 96.19 215 PRO A CA 1
ATOM 1692 C C . PRO A 1 215 ? -0.511 -10.713 -9.108 1.00 96.19 215 PRO A C 1
ATOM 1694 O O . PRO A 1 215 ? -0.954 -9.994 -9.998 1.00 96.19 215 PRO A O 1
ATOM 1697 N N . TRP A 1 216 ? 0.617 -10.396 -8.465 1.00 95.75 216 TRP A N 1
ATOM 1698 C CA . TRP A 1 216 ? 1.434 -9.219 -8.787 1.00 95.75 216 TRP A CA 1
ATOM 1699 C C . TRP A 1 216 ? 2.179 -9.314 -10.117 1.00 95.75 216 TRP A C 1
ATOM 1701 O O . TRP A 1 216 ? 2.689 -8.286 -10.561 1.00 95.75 216 TRP A O 1
ATOM 1711 N N . LEU A 1 217 ? 2.251 -10.490 -10.747 1.00 95.38 217 LEU A N 1
ATOM 1712 C CA . LEU A 1 217 ? 2.836 -10.624 -12.078 1.00 95.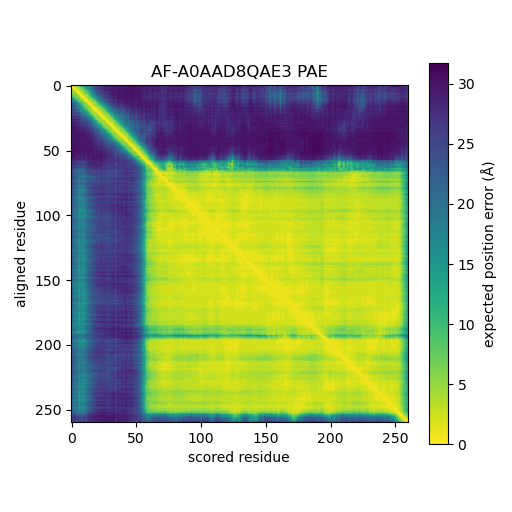38 217 LEU A CA 1
ATOM 1713 C C . LEU A 1 217 ? 1.837 -10.238 -13.173 1.00 95.38 217 LEU A C 1
ATOM 1715 O O . LEU A 1 217 ? 2.243 -9.637 -14.160 1.00 95.38 217 LEU A O 1
ATOM 1719 N N . ASP A 1 218 ? 0.540 -10.466 -12.969 1.00 95.31 218 ASP A N 1
ATOM 1720 C CA . ASP A 1 218 ? -0.467 -10.280 -14.023 1.00 95.31 218 ASP A CA 1
ATOM 1721 C C . ASP A 1 218 ? -1.458 -9.133 -13.776 1.00 95.31 218 ASP A C 1
ATOM 1723 O O . ASP A 1 218 ? -2.272 -8.814 -14.643 1.00 95.31 218 ASP A O 1
ATOM 1727 N N . PHE A 1 219 ? -1.383 -8.463 -12.622 1.00 96.25 219 PHE A N 1
ATOM 1728 C CA . PHE A 1 219 ? -2.310 -7.384 -12.286 1.00 96.25 219 PHE A CA 1
ATOM 1729 C C . PHE A 1 219 ? -2.066 -6.104 -13.100 1.00 96.25 219 PHE A C 1
ATOM 1731 O O . PHE A 1 219 ? -0.994 -5.503 -13.035 1.00 96.25 219 PHE A O 1
ATOM 1738 N N . ASN A 1 220 ? -3.084 -5.628 -13.822 1.00 95.88 220 ASN A N 1
ATOM 1739 C CA . ASN A 1 220 ? -3.003 -4.383 -14.592 1.00 95.88 220 ASN A CA 1
ATOM 1740 C C . ASN A 1 220 ? -3.471 -3.174 -13.761 1.00 95.88 220 ASN A C 1
ATOM 1742 O O . ASN A 1 220 ? -4.672 -2.917 -13.633 1.00 95.88 220 ASN A O 1
ATOM 1746 N N . TYR A 1 221 ? -2.519 -2.431 -13.192 1.00 94.50 221 TYR A N 1
ATOM 1747 C CA . TYR A 1 221 ? -2.788 -1.252 -12.362 1.00 94.50 221 TYR A CA 1
ATOM 1748 C C . TYR A 1 221 ? -3.622 -0.194 -13.104 1.00 94.50 221 TYR A C 1
ATOM 1750 O O . TYR A 1 221 ? -3.440 0.045 -14.294 1.00 94.50 221 TYR A O 1
ATOM 1758 N N . GLY A 1 222 ? -4.586 0.412 -12.405 1.00 92.00 222 GLY A N 1
ATOM 1759 C CA . GLY A 1 222 ? -5.490 1.426 -12.964 1.00 92.00 222 GLY A CA 1
ATOM 1760 C C . GLY A 1 222 ? -6.562 0.902 -13.932 1.00 92.00 222 GLY A C 1
ATOM 1761 O O . GLY A 1 222 ? -7.520 1.618 -14.206 1.00 92.00 222 GLY A O 1
ATOM 1762 N N . ARG A 1 223 ? -6.452 -0.341 -14.427 1.00 93.81 223 ARG A N 1
ATOM 1763 C CA . ARG A 1 223 ? -7.408 -0.929 -15.387 1.00 93.81 223 ARG A CA 1
ATOM 1764 C C . ARG A 1 223 ? -8.174 -2.123 -14.834 1.00 93.81 223 ARG A C 1
ATOM 1766 O O . ARG A 1 223 ? -9.343 -2.303 -15.160 1.00 93.81 223 ARG A O 1
ATOM 1773 N N . GLN A 1 224 ? -7.529 -2.948 -14.017 1.00 94.44 224 GLN A N 1
ATOM 1774 C CA . GLN A 1 224 ? -8.149 -4.116 -13.406 1.00 94.44 224 GLN A CA 1
ATOM 1775 C C . GLN A 1 224 ? -8.749 -3.767 -12.040 1.00 94.44 224 GLN A C 1
ATOM 1777 O O . GLN A 1 224 ? -8.157 -3.036 -11.243 1.00 94.44 224 GLN A O 1
ATOM 1782 N N . LEU A 1 225 ? -9.935 -4.307 -11.755 1.00 93.69 225 LEU A N 1
ATOM 1783 C CA . LEU A 1 225 ? -10.608 -4.090 -10.477 1.00 93.69 225 LEU A CA 1
ATOM 1784 C C . LEU A 1 225 ? -9.895 -4.853 -9.356 1.00 93.69 225 LEU A C 1
ATOM 1786 O O . LEU A 1 225 ? -9.626 -6.043 -9.474 1.00 93.69 225 LEU A O 1
ATOM 1790 N N . ILE A 1 226 ? -9.686 -4.205 -8.209 1.00 92.75 226 ILE A N 1
ATOM 1791 C CA . ILE A 1 226 ? -9.103 -4.849 -7.014 1.00 92.75 226 ILE A CA 1
ATOM 1792 C C . ILE A 1 226 ? -9.928 -6.042 -6.497 1.00 92.75 226 ILE A C 1
ATOM 1794 O O . ILE A 1 226 ? -9.432 -6.863 -5.731 1.00 92.75 226 ILE A O 1
ATOM 1798 N N . SER A 1 227 ? -11.198 -6.147 -6.892 1.00 92.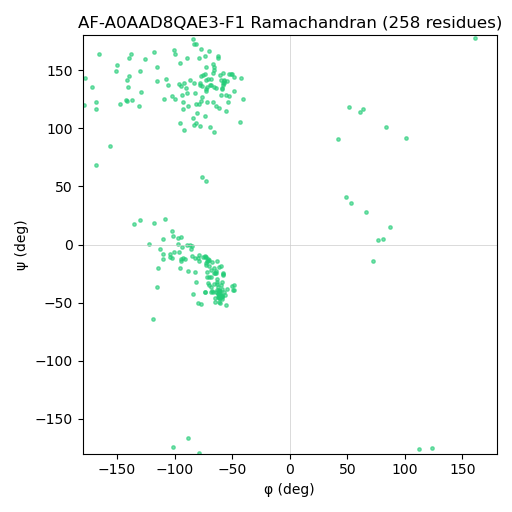94 227 SER A N 1
ATOM 1799 C CA . SER A 1 227 ? -12.081 -7.262 -6.542 1.00 92.94 227 SER A CA 1
ATOM 1800 C C . SER A 1 227 ? -11.744 -8.558 -7.280 1.00 92.94 227 SER A C 1
ATOM 1802 O O . SER A 1 227 ? -12.207 -9.612 -6.849 1.00 92.94 227 SER A O 1
ATOM 1804 N N . THR A 1 228 ? -10.949 -8.500 -8.357 1.00 95.12 228 THR A N 1
ATOM 1805 C CA . THR A 1 228 ? -10.461 -9.697 -9.061 1.00 95.12 228 THR A CA 1
ATOM 1806 C C . THR A 1 228 ? -9.242 -10.316 -8.386 1.00 95.12 228 THR A C 1
ATOM 1808 O O . THR A 1 228 ? -8.827 -11.405 -8.771 1.00 95.12 228 THR A O 1
ATOM 1811 N N . LEU A 1 229 ? -8.630 -9.618 -7.425 1.00 96.38 229 LEU A N 1
ATOM 1812 C CA . LEU A 1 229 ? -7.520 -10.154 -6.646 1.00 96.38 229 LEU A CA 1
ATOM 1813 C C . LEU A 1 229 ? -8.017 -11.218 -5.655 1.00 96.38 229 LEU A C 1
ATOM 1815 O O . LEU A 1 229 ? -9.171 -11.151 -5.214 1.00 96.38 229 LEU A O 1
ATOM 1819 N N . PRO A 1 230 ? -7.156 -12.181 -5.273 1.00 96.50 230 PRO A N 1
ATOM 1820 C CA . PRO A 1 230 ? -7.479 -13.155 -4.239 1.00 96.50 230 PRO A CA 1
ATOM 1821 C C . PRO A 1 230 ? -7.988 -12.498 -2.952 1.00 96.50 230 PRO A C 1
ATOM 1823 O O . PRO A 1 230 ? -7.566 -11.407 -2.569 1.00 96.50 230 PRO A O 1
ATOM 1826 N N . LYS A 1 231 ? -8.894 -13.184 -2.263 1.00 95.75 231 LYS A N 1
ATOM 1827 C CA . LYS A 1 231 ? -9.438 -12.739 -0.980 1.00 95.75 231 LYS A CA 1
ATOM 1828 C C . LYS A 1 231 ? -8.769 -13.526 0.134 1.00 95.75 231 LYS A C 1
ATOM 1830 O O . LYS A 1 231 ? -8.753 -14.754 0.077 1.00 95.75 231 LYS A O 1
ATOM 1835 N N . ASP A 1 232 ? -8.231 -12.826 1.124 1.00 96.75 232 ASP A N 1
ATOM 1836 C CA . ASP A 1 232 ? -7.683 -13.474 2.311 1.00 96.75 232 ASP A CA 1
ATOM 1837 C C . ASP A 1 232 ? -8.835 -13.825 3.264 1.00 96.75 232 ASP A C 1
ATOM 1839 O O . ASP A 1 232 ? -9.465 -12.907 3.793 1.00 96.75 232 ASP A O 1
ATOM 1843 N N . PRO A 1 233 ? -9.137 -15.117 3.493 1.00 95.69 233 PRO A N 1
ATOM 1844 C CA . PRO A 1 233 ? -10.261 -15.520 4.336 1.00 95.69 233 PRO A CA 1
ATOM 1845 C C . PRO A 1 233 ? -10.175 -14.967 5.767 1.00 95.69 233 PRO A C 1
ATOM 1847 O O . PRO A 1 233 ? -11.209 -14.746 6.395 1.00 95.69 233 PRO A O 1
ATOM 1850 N N . GLU A 1 234 ? -8.974 -14.673 6.273 1.00 95.56 234 GLU A N 1
ATOM 1851 C CA . GLU A 1 234 ? -8.785 -14.139 7.625 1.00 95.56 234 GLU A CA 1
ATOM 1852 C C . GLU A 1 234 ? -9.208 -12.669 7.763 1.00 95.56 234 GLU A C 1
ATOM 1854 O O . GLU A 1 234 ? -9.296 -12.156 8.884 1.00 95.56 234 GLU A O 1
ATOM 1859 N N . THR A 1 235 ? -9.496 -11.982 6.652 1.00 94.94 235 THR A N 1
ATOM 1860 C CA . THR A 1 235 ? -9.790 -10.541 6.632 1.00 94.94 235 THR A CA 1
ATOM 1861 C C . THR A 1 235 ? -11.065 -10.175 5.864 1.00 94.94 235 THR A C 1
ATOM 1863 O O . THR A 1 235 ? -11.247 -9.026 5.456 1.00 94.94 235 THR A O 1
ATOM 1866 N N . MET A 1 236 ? -11.964 -11.152 5.693 1.00 93.50 236 MET A N 1
ATOM 1867 C CA . MET A 1 236 ? -13.228 -11.016 4.954 1.00 93.50 236 MET A CA 1
ATOM 1868 C C . MET A 1 236 ? -14.442 -10.600 5.792 1.00 93.50 236 MET A C 1
ATOM 1870 O O . MET A 1 236 ? -15.482 -10.279 5.216 1.00 93.50 236 MET A O 1
ATOM 1874 N N . ASP A 1 237 ? -14.335 -10.634 7.115 1.00 93.12 237 ASP A N 1
ATOM 1875 C CA . ASP A 1 237 ? -15.443 -10.334 8.019 1.00 93.12 237 ASP A CA 1
ATOM 1876 C C . ASP A 1 237 ? -15.634 -8.834 8.272 1.00 93.12 237 ASP A C 1
ATOM 1878 O O . ASP A 1 237 ? -14.829 -7.991 7.874 1.00 93.12 237 ASP A O 1
ATOM 1882 N N . ASP A 1 238 ? -16.729 -8.514 8.958 1.00 93.31 238 ASP A N 1
ATOM 1883 C CA . ASP A 1 238 ? -17.039 -7.173 9.443 1.00 93.31 238 ASP A CA 1
ATOM 1884 C C . ASP A 1 238 ? -15.890 -6.585 10.297 1.00 93.31 238 ASP A C 1
ATOM 1886 O O . ASP A 1 238 ? -15.305 -7.308 11.113 1.00 93.31 238 ASP A O 1
ATOM 1890 N N . PRO A 1 239 ? -15.579 -5.277 10.174 1.00 93.75 239 PRO A N 1
ATOM 1891 C CA . PRO A 1 239 ? -14.544 -4.618 10.970 1.00 93.75 239 PRO A CA 1
ATOM 1892 C C . PRO A 1 239 ? -14.615 -4.877 12.482 1.00 93.75 239 PRO A C 1
ATOM 1894 O O . PRO A 1 239 ? -13.570 -5.068 13.105 1.00 93.75 239 PRO A O 1
ATOM 1897 N N . GLY A 1 240 ? -15.813 -4.919 13.071 1.00 94.88 240 GLY A N 1
ATOM 1898 C CA . GLY A 1 240 ? -16.033 -5.218 14.486 1.00 94.88 240 GLY A CA 1
ATOM 1899 C C . GLY A 1 240 ? -15.658 -6.652 14.863 1.00 94.88 240 GLY A C 1
ATOM 1900 O O . GLY A 1 240 ? -15.114 -6.885 15.938 1.00 94.88 240 GLY A O 1
ATOM 1901 N N . VAL A 1 241 ? -15.854 -7.613 13.959 1.00 95.00 241 VAL A N 1
ATOM 1902 C CA . VAL A 1 241 ? -15.378 -8.995 14.140 1.00 95.00 241 VAL A CA 1
ATOM 1903 C C . VAL A 1 241 ? -13.862 -9.078 13.963 1.00 95.00 241 VAL A C 1
ATOM 1905 O O . VAL A 1 241 ? -13.183 -9.768 14.726 1.00 95.00 241 VAL A O 1
ATOM 1908 N N . LEU A 1 242 ? -13.307 -8.371 12.973 1.00 95.06 242 LEU A N 1
ATOM 1909 C CA . LEU A 1 242 ? -11.871 -8.395 12.693 1.00 95.06 242 LEU A CA 1
ATOM 1910 C C . LEU A 1 242 ? -11.043 -7.871 13.873 1.00 95.06 242 LEU A C 1
ATOM 1912 O O . LEU A 1 242 ? -9.997 -8.446 14.174 1.00 95.06 242 LEU A O 1
ATOM 1916 N N . VAL A 1 243 ? -11.490 -6.825 14.577 1.00 96.44 243 VAL A N 1
ATOM 1917 C CA . VAL A 1 243 ? -10.727 -6.275 15.715 1.00 96.44 243 VAL A CA 1
ATOM 1918 C C . VAL A 1 243 ? -10.609 -7.235 16.899 1.00 96.44 243 VAL A C 1
ATOM 1920 O O . VAL A 1 243 ? -9.658 -7.115 17.670 1.00 96.44 243 VAL A O 1
ATOM 1923 N N . GLU A 1 244 ? -11.487 -8.231 17.004 1.00 96.69 244 GLU A N 1
ATOM 1924 C CA . GLU A 1 244 ? -11.416 -9.273 18.035 1.00 96.69 244 GLU A CA 1
ATOM 1925 C C . GLU A 1 244 ? -10.481 -10.437 17.643 1.00 96.69 244 GLU A C 1
ATOM 1927 O O . GLU A 1 244 ? -10.122 -11.282 18.470 1.00 96.69 244 GLU A O 1
ATOM 1932 N N . ARG A 1 245 ? -10.006 -10.490 16.390 1.00 95.38 245 ARG A N 1
ATOM 1933 C CA . ARG A 1 245 ? -9.094 -11.545 15.920 1.00 95.38 245 ARG A CA 1
ATOM 1934 C C . ARG A 1 245 ? -7.671 -11.295 16.391 1.00 95.38 245 ARG A C 1
ATOM 1936 O O . ARG A 1 245 ? -6.906 -10.550 15.779 1.00 95.38 245 ARG A O 1
ATOM 1943 N N . ARG A 1 246 ? -7.257 -12.021 17.432 1.00 94.69 246 ARG A N 1
ATOM 1944 C CA . ARG A 1 246 ? -5.901 -11.943 18.009 1.00 94.69 246 ARG A CA 1
ATOM 1945 C C . ARG A 1 246 ? -4.773 -12.069 16.975 1.00 94.69 246 ARG A C 1
ATOM 1947 O O . ARG A 1 246 ? -3.748 -11.411 17.124 1.00 94.69 246 ARG A O 1
ATOM 1954 N N . LEU A 1 247 ? -4.940 -12.889 15.936 1.00 94.81 247 LEU A N 1
ATOM 1955 C CA . LEU A 1 247 ? -3.908 -13.075 14.908 1.00 94.81 247 LEU A CA 1
ATOM 1956 C C . LEU A 1 247 ? -3.607 -11.786 14.123 1.00 94.81 247 LEU A C 1
ATOM 1958 O O . LEU A 1 247 ? -2.456 -11.565 13.750 1.00 94.81 247 LEU A O 1
ATOM 1962 N N . LEU A 1 248 ? -4.602 -10.909 13.928 1.00 96.06 248 LEU A N 1
ATOM 1963 C CA . LEU A 1 248 ? -4.436 -9.653 13.191 1.00 96.06 248 LEU A CA 1
ATOM 1964 C C . LEU A 1 248 ? -3.615 -8.629 13.981 1.00 96.06 248 LEU A C 1
ATOM 1966 O O . LEU A 1 248 ? -2.887 -7.830 13.399 1.00 96.06 248 LEU A O 1
ATOM 1970 N N . TRP A 1 249 ? -3.643 -8.704 15.311 1.00 96.75 249 TRP A N 1
ATOM 1971 C CA . TRP A 1 249 ? -2.807 -7.873 16.182 1.00 96.75 249 TRP A CA 1
ATOM 1972 C C . TRP A 1 249 ? -1.322 -8.242 16.130 1.00 96.75 249 TRP A C 1
ATOM 1974 O O . TRP A 1 249 ? -0.473 -7.427 16.480 1.00 96.75 249 TRP A O 1
ATOM 1984 N N . ASN A 1 250 ? -0.997 -9.444 15.650 1.00 94.06 250 ASN A N 1
ATOM 1985 C CA . ASN A 1 250 ? 0.381 -9.890 15.458 1.00 94.06 250 ASN A CA 1
ATOM 1986 C C . ASN A 1 250 ? 0.943 -9.532 14.070 1.00 94.06 250 ASN A C 1
ATOM 1988 O O . ASN A 1 250 ? 2.106 -9.838 13.806 1.00 94.06 250 ASN A O 1
ATOM 1992 N N . GLN A 1 251 ? 0.155 -8.883 13.201 1.00 93.94 251 GLN A N 1
ATOM 1993 C CA . GLN A 1 251 ? 0.552 -8.439 11.855 1.00 93.94 251 GLN A CA 1
ATOM 1994 C C . GLN A 1 251 ? 1.437 -7.188 11.925 1.00 93.94 251 GLN A C 1
ATOM 1996 O O . GLN A 1 251 ? 1.102 -6.129 11.397 1.00 93.94 251 GLN A O 1
ATOM 2001 N N . VAL A 1 252 ? 2.554 -7.310 12.636 1.00 92.75 252 VAL A N 1
ATOM 2002 C CA . VAL A 1 252 ? 3.544 -6.256 12.835 1.00 92.75 252 VAL A CA 1
ATOM 2003 C C . VAL A 1 252 ? 4.859 -6.656 12.191 1.00 92.75 252 VAL A C 1
ATOM 2005 O O . VAL A 1 252 ? 5.309 -7.804 12.276 1.00 92.75 252 VAL A O 1
ATOM 2008 N N . HIS A 1 253 ? 5.519 -5.688 11.576 1.00 87.81 253 HIS A N 1
ATOM 2009 C CA . HIS A 1 253 ? 6.918 -5.812 11.230 1.00 87.81 253 HIS A CA 1
ATOM 2010 C C . HIS A 1 253 ? 7.760 -5.611 12.488 1.00 87.81 253 HIS A C 1
ATOM 2012 O O . HIS A 1 253 ? 7.677 -4.582 13.153 1.00 87.81 253 HIS A O 1
ATOM 2018 N N . ARG A 1 254 ? 8.588 -6.604 12.811 1.00 82.81 254 ARG A N 1
ATOM 2019 C CA . ARG A 1 254 ? 9.592 -6.485 13.866 1.00 82.81 254 ARG A CA 1
ATOM 2020 C C . ARG A 1 254 ? 10.909 -6.096 13.200 1.00 82.81 254 ARG A C 1
ATOM 2022 O O . ARG A 1 254 ? 11.497 -6.964 12.551 1.00 82.81 254 ARG A O 1
ATOM 2029 N N . PRO A 1 255 ? 11.353 -4.831 13.297 1.00 68.12 255 PRO A N 1
ATOM 2030 C CA . PRO A 1 255 ? 12.678 -4.473 12.824 1.00 68.12 255 PRO A CA 1
ATOM 2031 C C . PRO A 1 255 ? 13.705 -5.305 13.593 1.00 68.12 255 PRO A C 1
ATOM 2033 O O . PRO A 1 255 ? 13.540 -5.564 14.789 1.00 68.12 255 PRO A O 1
ATOM 2036 N N . PHE A 1 256 ? 14.756 -5.745 12.906 1.00 55.78 256 PHE A N 1
ATOM 2037 C CA . PHE A 1 256 ? 15.890 -6.353 13.590 1.00 55.78 256 PHE A CA 1
ATOM 2038 C C . PHE A 1 256 ? 16.457 -5.339 14.596 1.00 55.78 256 PHE A C 1
ATOM 2040 O O . PHE A 1 256 ? 16.524 -4.148 14.264 1.00 55.78 256 PHE A O 1
ATOM 2047 N N . PRO A 1 257 ? 16.839 -5.767 15.815 1.00 52.00 257 PRO A N 1
ATOM 2048 C CA . PRO A 1 257 ? 17.558 -4.895 16.731 1.00 52.00 257 PRO A CA 1
ATOM 2049 C C . PRO A 1 257 ? 18.765 -4.322 15.989 1.00 52.00 257 PRO A C 1
ATOM 2051 O O . PRO A 1 25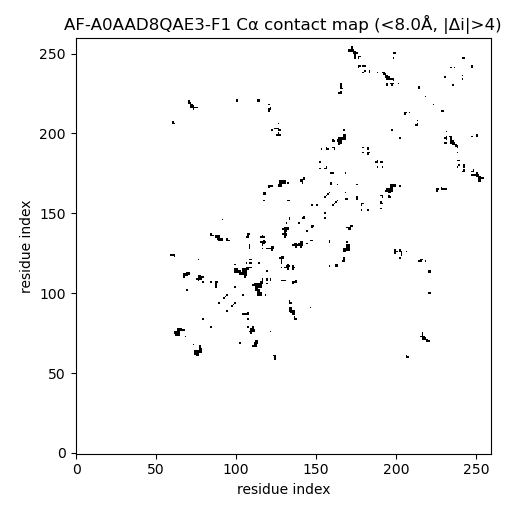7 ? 19.522 -5.077 15.380 1.00 52.00 257 PRO A O 1
ATOM 2054 N N . LYS A 1 258 ? 18.925 -2.995 15.991 1.00 44.03 258 LYS A N 1
ATOM 2055 C CA . LYS A 1 258 ? 20.194 -2.408 15.557 1.00 44.03 258 LYS A CA 1
ATOM 2056 C C . LYS A 1 258 ? 21.233 -2.885 16.566 1.00 44.03 258 LYS A C 1
ATOM 2058 O O . LYS A 1 258 ? 21.054 -2.627 17.754 1.00 44.03 258 LYS A O 1
ATOM 2063 N N . GLU A 1 259 ? 22.246 -3.616 16.111 1.00 42.19 259 GLU A N 1
ATOM 2064 C CA . GLU A 1 259 ? 23.421 -3.892 16.934 1.00 42.19 259 GLU A CA 1
ATOM 2065 C C . GLU A 1 259 ? 23.980 -2.533 17.380 1.00 42.19 259 GLU A C 1
ATOM 2067 O O . GLU A 1 259 ? 24.301 -1.684 16.546 1.00 42.19 259 GLU A O 1
ATOM 2072 N N . THR A 1 260 ? 23.921 -2.287 18.689 1.00 47.56 260 THR A N 1
ATOM 2073 C CA . THR A 1 260 ? 24.423 -1.081 19.362 1.00 47.56 260 THR A CA 1
ATOM 2074 C C . THR A 1 260 ? 25.909 -1.184 19.616 1.00 47.56 260 THR A C 1
ATOM 2076 O O . THR A 1 260 ? 26.313 -2.275 20.081 1.00 47.56 260 THR A O 1
#